Protein AF-A0A6N9R7M7-F1 (afdb_monomer_lite)

Foldseek 3Di:
DWWWKWFFPDADDDQDDQFDPVRTDTDDIDTDDLCVLQDPQWAFAADDVVQQWTKIFGFDDCQLPLAPNNRRRVGGRIIITHHLVSFDFQADAAAEEAELPQFCLLLLQLQCVLLVAQEHEARRNLLVLLPDPPLDPVSLRSLSSNCVSVPGRYYYHDLSNLSPLCSNNVSYDQHHYEYEEEQLLVSLQLVCLLVLNDDDLLVSLVSSLSSLVSCVVCVVPHHYHYHGSVVCVLPDQVVSVVVCVVSVHPTGHDSVSSVVSNVDQSQPPGCSTCVVRVPRDGDVVSSVVNVVSNVVRPPVVSCVVVVPPRD

Sequence (311 aa):
MTLTEHPVRLRIDSRISISQPADFILDAGHPVDPSRMFDPDVSPYCFDFDDRKLFCVATPAISGATFFYQAQRQHARSVIKVPFDALPEATASPTLMYSIGRCGSTLLNKAFEAAGVHAVSEPDFYTQAAYRQPADPWLREVLGRAAQLLPYSVVKLRADCCYAPLLIAGAFHAPRVMFVLRDPVDWAASLRRLSQNTVDPDATAAILRALLAALDPLTRHYAVRICYYEDFADLQEGYVNDLLAWMGSGARVSQAQLAEVAGKDAQEGTTYARDAVKNVPEDPAFREAFGLAWSKLRPVELIDRLQLRLI

Structure (mmCIF, N/CA/C/O backbone):
data_AF-A0A6N9R7M7-F1
#
_entry.id   AF-A0A6N9R7M7-F1
#
loop_
_atom_site.group_PDB
_atom_site.id
_atom_site.type_symbol
_atom_site.label_atom_id
_atom_site.label_alt_id
_atom_site.label_comp_id
_atom_site.label_asym_id
_atom_site.label_entity_id
_atom_site.label_seq_id
_atom_site.pdbx_PDB_ins_code
_atom_site.Cartn_x
_atom_site.Cartn_y
_atom_site.Cartn_z
_atom_site.occupancy
_atom_site.B_iso_or_equiv
_atom_site.auth_seq_id
_atom_site.auth_comp_id
_atom_site.auth_asym_id
_atom_site.auth_atom_id
_atom_site.pdbx_PDB_model_num
ATOM 1 N N . MET A 1 1 ? 11.629 -3.534 -29.592 1.00 78.12 1 MET A N 1
ATOM 2 C CA . MET A 1 1 ? 12.496 -3.280 -28.422 1.00 78.12 1 MET A CA 1
ATOM 3 C C . MET A 1 1 ? 12.694 -4.604 -27.715 1.00 78.12 1 MET A C 1
ATOM 5 O O . MET A 1 1 ? 11.739 -5.361 -27.692 1.00 78.12 1 MET A O 1
ATOM 9 N N . THR A 1 2 ? 13.884 -4.920 -27.214 1.00 85.94 2 THR A N 1
ATOM 10 C CA . THR A 1 2 ? 14.146 -6.206 -26.545 1.00 85.94 2 THR A CA 1
ATOM 11 C C . THR A 1 2 ? 14.410 -5.938 -25.070 1.00 85.94 2 THR A C 1
ATOM 13 O O . THR A 1 2 ? 15.154 -5.009 -24.754 1.00 85.94 2 THR A O 1
ATOM 16 N N . LEU A 1 3 ? 13.772 -6.695 -24.178 1.00 96.19 3 LEU A N 1
ATOM 17 C CA . LEU A 1 3 ? 13.984 -6.584 -22.733 1.00 96.19 3 LEU A CA 1
ATOM 18 C C . LEU A 1 3 ? 15.152 -7.482 -22.308 1.00 96.19 3 LEU A C 1
ATOM 20 O O . LEU A 1 3 ? 15.574 -8.350 -23.070 1.00 96.19 3 LEU A O 1
ATOM 24 N N . THR A 1 4 ? 15.669 -7.299 -21.093 1.00 97.56 4 THR A N 1
ATOM 25 C CA . THR A 1 4 ? 16.689 -8.191 -20.522 1.00 97.56 4 THR A CA 1
ATOM 26 C C . THR A 1 4 ? 16.197 -8.817 -19.225 1.00 97.56 4 THR A C 1
ATOM 28 O O . THR A 1 4 ? 15.806 -8.101 -18.299 1.00 97.56 4 THR A O 1
ATOM 31 N N . GLU A 1 5 ? 16.255 -10.145 -19.147 1.00 98.44 5 GLU A N 1
ATOM 32 C CA . GLU A 1 5 ? 15.949 -10.921 -17.945 1.00 98.44 5 GLU A CA 1
ATOM 33 C C . GLU A 1 5 ? 17.242 -11.443 -17.316 1.00 98.44 5 GLU A C 1
ATOM 35 O O . GLU A 1 5 ? 18.109 -12.011 -17.984 1.00 98.44 5 GLU A O 1
ATOM 40 N N . HIS A 1 6 ? 17.382 -11.227 -16.014 1.00 98.56 6 HIS A N 1
ATOM 41 C CA . HIS A 1 6 ? 18.570 -11.551 -15.242 1.00 98.56 6 HIS A CA 1
ATOM 42 C C . HIS A 1 6 ? 18.222 -12.547 -14.136 1.00 98.56 6 HIS A C 1
ATOM 44 O O . HIS A 1 6 ? 17.404 -12.208 -13.277 1.00 98.56 6 HIS A O 1
ATOM 50 N N . PRO A 1 7 ? 18.835 -13.740 -14.094 1.00 98.44 7 PRO A N 1
ATOM 51 C CA . PRO A 1 7 ? 18.691 -14.637 -12.954 1.00 98.44 7 PRO A CA 1
ATOM 52 C C . PRO A 1 7 ? 19.153 -13.965 -11.653 1.00 98.44 7 PRO A C 1
ATOM 54 O O . PRO A 1 7 ? 20.167 -13.261 -11.626 1.00 98.44 7 PRO A O 1
ATOM 57 N N . VAL A 1 8 ? 18.407 -14.177 -10.567 1.00 98.00 8 VAL A N 1
ATOM 58 C CA . VAL A 1 8 ? 18.783 -13.698 -9.232 1.00 98.00 8 VAL A CA 1
ATOM 59 C C . VAL A 1 8 ? 19.767 -14.689 -8.616 1.00 98.00 8 VAL A C 1
ATOM 61 O O . VAL A 1 8 ? 19.387 -15.804 -8.260 1.00 98.00 8 VAL A O 1
ATOM 64 N N . ARG A 1 9 ? 21.022 -14.263 -8.441 1.00 96.81 9 ARG A N 1
ATOM 65 C CA . ARG A 1 9 ? 22.069 -15.048 -7.772 1.00 96.81 9 ARG A CA 1
ATOM 66 C C . ARG A 1 9 ? 21.972 -14.954 -6.255 1.00 96.81 9 ARG A C 1
ATOM 68 O O . ARG A 1 9 ? 22.124 -15.955 -5.560 1.00 96.81 9 ARG A O 1
ATOM 75 N N . LEU A 1 10 ? 21.740 -13.748 -5.735 1.00 95.12 10 LEU A N 1
ATOM 76 C CA . LEU A 1 10 ? 21.578 -13.504 -4.302 1.00 95.12 10 LEU A CA 1
ATOM 77 C C . LEU A 1 10 ? 20.504 -12.446 -4.053 1.00 95.12 10 LEU A C 1
ATOM 79 O O . LEU A 1 10 ? 20.385 -11.485 -4.808 1.00 95.12 10 LEU A O 1
ATOM 83 N N . ARG A 1 11 ? 19.763 -12.619 -2.958 1.00 93.31 11 ARG A N 1
ATOM 84 C CA . ARG A 1 11 ? 18.814 -11.643 -2.414 1.00 93.31 11 ARG A CA 1
ATOM 85 C C . ARG A 1 11 ? 19.419 -11.064 -1.141 1.00 93.31 11 ARG A C 1
ATOM 87 O O . ARG A 1 11 ? 19.864 -11.831 -0.286 1.00 93.31 11 ARG A O 1
ATOM 94 N N . ILE A 1 12 ? 19.452 -9.745 -1.014 1.00 87.25 12 ILE A N 1
ATOM 95 C CA . ILE A 1 12 ? 19.920 -9.093 0.210 1.00 87.25 12 ILE A CA 1
ATOM 96 C C . ILE A 1 12 ? 18.782 -9.129 1.237 1.00 87.25 12 ILE A C 1
ATOM 98 O O . ILE A 1 12 ? 17.688 -8.628 0.976 1.00 87.25 12 ILE A O 1
ATOM 102 N N . ASP A 1 13 ? 19.021 -9.747 2.402 1.00 73.88 13 ASP A N 1
ATOM 103 C CA . ASP A 1 13 ? 18.018 -9.831 3.474 1.00 73.88 13 ASP A CA 1
ATOM 104 C C . ASP A 1 13 ? 17.901 -8.481 4.187 1.00 73.88 13 ASP A C 1
ATOM 106 O O . ASP A 1 13 ? 18.585 -8.183 5.163 1.00 73.88 13 ASP A O 1
ATOM 110 N N . SER A 1 14 ? 17.009 -7.649 3.670 1.00 75.31 14 SER A N 1
ATOM 111 C CA . SER A 1 14 ? 16.382 -6.578 4.426 1.00 75.31 14 SER A CA 1
ATOM 112 C C . SER A 1 14 ? 14.895 -6.886 4.462 1.00 75.31 14 SER A C 1
ATOM 114 O O . SER A 1 14 ? 14.290 -7.100 3.416 1.00 75.31 14 SER A O 1
ATOM 116 N N . ARG A 1 15 ? 14.273 -6.941 5.641 1.00 67.06 15 ARG A N 1
ATOM 117 C CA . ARG A 1 15 ? 12.848 -7.318 5.749 1.00 67.06 15 ARG A CA 1
ATOM 118 C C . ARG A 1 15 ? 11.894 -6.124 5.706 1.00 67.06 15 ARG A C 1
ATOM 120 O O . ARG A 1 15 ? 10.710 -6.301 5.447 1.00 67.06 15 ARG A O 1
ATOM 127 N N . ILE A 1 16 ? 12.404 -4.915 5.950 1.00 72.44 16 ILE A N 1
ATOM 128 C CA . ILE A 1 16 ? 11.574 -3.721 6.203 1.00 72.44 16 ILE A CA 1
ATOM 129 C C . ILE A 1 16 ? 11.913 -2.555 5.253 1.00 72.44 16 ILE A C 1
ATOM 131 O O . ILE A 1 16 ? 11.102 -1.640 5.094 1.00 72.44 16 ILE A O 1
ATOM 135 N N . SER A 1 17 ? 13.075 -2.579 4.584 1.00 88.62 17 SER A N 1
ATOM 136 C CA . SER A 1 17 ? 13.455 -1.492 3.670 1.00 88.62 17 SER A CA 1
ATOM 137 C C . SER A 1 17 ? 12.534 -1.401 2.461 1.00 88.62 17 SER A C 1
ATOM 139 O O . SER A 1 17 ? 12.022 -2.416 1.980 1.00 88.62 17 SER A O 1
ATOM 141 N N . ILE A 1 18 ? 12.417 -0.179 1.945 1.00 93.44 18 ILE A N 1
ATOM 142 C CA . ILE A 1 18 ? 11.828 0.095 0.638 1.00 93.44 18 ILE A CA 1
ATOM 143 C C . ILE A 1 18 ? 12.610 -0.685 -0.423 1.00 93.44 18 ILE A C 1
ATOM 145 O O . ILE A 1 18 ? 13.836 -0.797 -0.352 1.00 93.44 18 ILE A O 1
ATOM 149 N N . SER A 1 19 ? 11.878 -1.252 -1.369 1.00 95.38 19 SER A N 1
ATOM 150 C CA . SER A 1 19 ? 12.398 -2.065 -2.455 1.00 95.38 19 SER A CA 1
ATOM 151 C C . SER A 1 19 ? 13.244 -1.236 -3.405 1.00 95.38 19 SER A C 1
ATOM 153 O O . SER A 1 19 ? 12.882 -0.120 -3.779 1.00 95.38 19 SER A O 1
ATOM 155 N N . GLN A 1 20 ? 14.384 -1.795 -3.784 1.00 95.50 20 GLN A N 1
ATOM 156 C CA . GLN A 1 20 ? 15.411 -1.109 -4.555 1.00 95.50 20 GLN A CA 1
ATOM 157 C C . GLN A 1 20 ? 16.189 -2.101 -5.429 1.00 95.50 20 GLN A C 1
ATOM 159 O O . GLN A 1 20 ? 16.266 -3.286 -5.097 1.00 95.50 20 GLN A O 1
ATOM 164 N N . PRO A 1 21 ? 16.844 -1.634 -6.508 1.00 96.00 21 PRO A N 1
ATOM 165 C CA . PRO A 1 21 ? 17.669 -2.489 -7.364 1.00 96.00 21 PRO A CA 1
ATOM 166 C C . PRO A 1 21 ? 18.731 -3.291 -6.603 1.00 96.00 21 PRO A C 1
ATOM 168 O O . PRO A 1 21 ? 18.985 -4.451 -6.925 1.00 96.00 21 PRO A O 1
ATOM 171 N N . ALA A 1 22 ? 19.313 -2.686 -5.562 1.00 95.06 22 ALA A N 1
ATOM 172 C CA . ALA A 1 22 ? 20.350 -3.295 -4.737 1.00 95.06 22 ALA A CA 1
ATOM 173 C C . ALA A 1 22 ? 19.870 -4.514 -3.931 1.00 95.06 22 ALA A C 1
ATOM 175 O O . ALA A 1 22 ? 20.705 -5.242 -3.405 1.00 95.06 22 ALA A O 1
ATOM 176 N N . ASP A 1 23 ? 18.563 -4.785 -3.856 1.00 96.00 23 ASP A N 1
ATOM 177 C CA . ASP A 1 23 ? 18.046 -5.978 -3.178 1.00 96.00 23 ASP A CA 1
ATOM 178 C C . ASP A 1 23 ? 18.460 -7.284 -3.881 1.00 96.00 23 ASP A C 1
ATOM 180 O O . ASP A 1 23 ? 18.385 -8.358 -3.276 1.00 96.00 23 ASP A O 1
ATOM 184 N N . PHE A 1 24 ? 18.924 -7.209 -5.135 1.00 96.75 24 PHE A N 1
ATOM 185 C CA . PHE A 1 24 ? 19.330 -8.365 -5.925 1.00 96.75 24 PHE A CA 1
ATOM 186 C C . PHE A 1 24 ? 20.762 -8.249 -6.441 1.00 96.75 24 PHE A C 1
ATOM 188 O O . PHE A 1 24 ? 21.152 -7.267 -7.070 1.00 96.75 24 PHE A O 1
ATOM 195 N N . ILE A 1 25 ? 21.522 -9.327 -6.271 1.00 96.94 25 ILE A N 1
ATOM 196 C CA . ILE A 1 25 ? 22.734 -9.571 -7.047 1.00 96.94 25 ILE A CA 1
ATOM 197 C C . ILE A 1 25 ? 22.345 -10.448 -8.232 1.00 96.94 25 ILE A C 1
ATOM 199 O O . ILE A 1 25 ? 21.850 -11.562 -8.054 1.00 96.94 25 ILE A O 1
ATOM 203 N N . LEU A 1 26 ? 22.564 -9.925 -9.433 1.00 98.00 26 LEU A N 1
ATOM 204 C CA . LEU A 1 26 ? 22.094 -10.503 -10.686 1.00 98.00 26 LEU A CA 1
ATOM 205 C C . LEU A 1 26 ? 23.232 -11.174 -11.459 1.00 98.00 26 LEU A C 1
ATOM 207 O O . LEU A 1 26 ? 24.362 -10.682 -11.451 1.00 98.00 26 LEU A O 1
ATOM 211 N N . ASP A 1 27 ? 22.916 -12.265 -12.149 1.00 98.19 27 ASP A N 1
ATOM 212 C CA . ASP A 1 27 ? 23.798 -12.858 -13.155 1.00 98.19 27 ASP A CA 1
ATOM 213 C C . ASP A 1 27 ? 23.678 -12.132 -14.509 1.00 98.19 27 ASP A C 1
ATOM 215 O O . ASP A 1 27 ? 22.902 -11.179 -14.685 1.00 98.19 27 ASP A O 1
ATOM 219 N N . ALA A 1 28 ? 24.480 -12.575 -15.484 1.00 97.56 28 ALA A N 1
ATOM 220 C CA . ALA A 1 28 ? 24.420 -12.069 -16.850 1.00 97.56 28 ALA A CA 1
ATOM 221 C C . ALA A 1 28 ? 22.991 -12.193 -17.404 1.00 97.56 28 ALA A C 1
ATOM 223 O O . ALA A 1 28 ? 22.363 -13.251 -17.333 1.00 97.56 28 ALA A O 1
ATOM 224 N N . GLY A 1 29 ? 22.479 -11.082 -17.933 1.00 97.38 29 GLY A N 1
ATOM 225 C CA . GLY A 1 29 ? 21.142 -11.037 -18.508 1.00 97.38 29 GLY A CA 1
ATOM 226 C C . GLY A 1 29 ? 21.108 -11.659 -19.894 1.00 97.38 29 GLY A C 1
ATOM 227 O O . GLY A 1 29 ? 22.099 -11.617 -20.625 1.00 97.38 29 GLY A O 1
ATOM 228 N N . HIS A 1 30 ? 19.950 -12.183 -20.269 1.00 97.44 30 HIS A N 1
ATOM 229 C CA . HIS A 1 30 ? 19.674 -12.617 -21.631 1.00 97.44 30 HIS A CA 1
ATOM 230 C C . HIS A 1 30 ? 18.505 -11.810 -22.213 1.00 97.44 30 HIS A C 1
ATOM 232 O O . HIS A 1 30 ? 17.641 -11.349 -21.459 1.00 97.44 30 HIS A O 1
ATOM 238 N N . PRO A 1 31 ? 18.480 -11.591 -23.538 1.00 97.81 31 PRO A N 1
ATOM 239 C CA . PRO A 1 31 ? 17.374 -10.896 -24.176 1.00 97.81 31 PRO A CA 1
ATOM 240 C C . PRO A 1 31 ? 16.082 -11.716 -24.083 1.00 97.81 31 PRO A C 1
ATOM 242 O O . PRO A 1 31 ? 16.108 -12.930 -24.284 1.00 97.81 31 PRO A O 1
ATOM 245 N N . VAL A 1 32 ? 14.960 -11.046 -23.832 1.00 97.75 32 VAL A N 1
ATOM 246 C CA . VAL A 1 32 ? 13.616 -11.641 -23.815 1.00 97.75 32 VAL A CA 1
ATOM 247 C C . VAL A 1 32 ? 12.631 -10.777 -24.601 1.00 97.75 32 VAL A C 1
ATOM 249 O O . VAL A 1 32 ? 12.846 -9.573 -24.795 1.00 97.75 32 VAL A O 1
ATOM 252 N N . ASP A 1 33 ? 11.557 -11.405 -25.080 1.00 97.12 33 ASP A N 1
ATOM 253 C CA . ASP A 1 33 ? 10.482 -10.710 -25.787 1.00 97.12 33 ASP A CA 1
ATOM 254 C C . ASP A 1 33 ? 9.771 -9.705 -24.858 1.00 97.12 33 ASP A C 1
ATOM 256 O O . ASP A 1 33 ? 9.597 -10.000 -23.670 1.00 97.12 33 ASP A O 1
ATOM 260 N N . PRO A 1 34 ? 9.335 -8.530 -25.353 1.00 96.19 34 PRO A N 1
ATOM 261 C CA . PRO A 1 34 ? 8.522 -7.596 -24.578 1.00 96.19 34 PRO A CA 1
ATOM 262 C C . PRO A 1 34 ? 7.299 -8.213 -23.905 1.00 96.19 34 PRO A C 1
ATOM 264 O O . PRO A 1 34 ? 6.934 -7.762 -22.823 1.00 96.19 34 PRO A O 1
ATOM 267 N N . SER A 1 35 ? 6.684 -9.247 -24.488 1.00 96.56 35 SER A N 1
ATOM 268 C CA . SER A 1 35 ? 5.521 -9.917 -23.903 1.00 96.56 35 SER A CA 1
ATOM 269 C C . SER A 1 35 ? 5.798 -10.476 -22.507 1.00 96.56 35 SER A C 1
ATOM 271 O O . SER A 1 35 ? 4.875 -10.569 -21.704 1.00 96.56 35 SER A O 1
ATOM 273 N N . ARG A 1 36 ? 7.068 -10.773 -22.189 1.00 96.81 36 ARG A N 1
ATOM 274 C CA . ARG A 1 36 ? 7.514 -11.311 -20.898 1.00 96.81 36 ARG A CA 1
ATOM 275 C C . ARG A 1 36 ? 7.043 -10.473 -19.707 1.00 96.81 36 ARG A C 1
ATOM 277 O O . ARG A 1 36 ? 6.768 -11.030 -18.652 1.00 96.81 36 ARG A O 1
ATOM 284 N N . MET A 1 37 ? 6.923 -9.148 -19.850 1.00 96.56 37 MET A N 1
ATOM 285 C CA . MET A 1 37 ? 6.478 -8.283 -18.745 1.00 96.56 37 MET A CA 1
ATOM 286 C C . MET A 1 37 ? 5.001 -8.466 -18.361 1.00 96.56 37 MET A C 1
ATOM 288 O O . MET A 1 37 ? 4.599 -7.994 -17.302 1.00 96.56 37 MET A O 1
ATOM 292 N N . PHE A 1 38 ? 4.205 -9.127 -19.208 1.00 96.69 38 PHE A N 1
ATOM 293 C CA . PHE A 1 38 ? 2.786 -9.408 -18.974 1.00 96.69 38 PHE A CA 1
ATOM 294 C C . PHE A 1 38 ? 2.527 -10.838 -18.493 1.00 96.69 38 PHE A C 1
ATOM 296 O O . PHE A 1 38 ? 1.370 -11.211 -18.286 1.00 96.69 38 PHE A O 1
ATOM 303 N N . ASP A 1 39 ? 3.573 -11.651 -18.339 1.00 96.94 39 ASP A N 1
ATOM 304 C CA . ASP A 1 39 ? 3.406 -13.025 -17.893 1.00 96.94 39 ASP A CA 1
ATOM 305 C C . ASP A 1 39 ? 2.861 -13.071 -16.453 1.00 96.94 39 ASP A C 1
ATOM 307 O O . ASP A 1 39 ? 3.244 -12.246 -15.621 1.00 96.94 39 ASP A O 1
ATOM 311 N N . PRO A 1 40 ? 2.014 -14.059 -16.103 1.00 94.75 40 PRO A N 1
ATOM 312 C CA . PRO A 1 40 ? 1.356 -14.113 -14.792 1.00 94.75 40 PRO A CA 1
ATOM 313 C C . PRO A 1 40 ? 2.299 -14.229 -13.589 1.00 94.75 40 PRO A C 1
ATOM 315 O O . PRO A 1 40 ? 1.885 -13.993 -12.455 1.00 94.75 40 PRO A O 1
ATOM 318 N N . ASP A 1 41 ? 3.542 -14.654 -13.815 1.00 96.44 41 ASP A N 1
ATOM 319 C CA . ASP A 1 41 ? 4.558 -14.797 -12.777 1.00 96.44 41 ASP A CA 1
ATOM 320 C C . ASP A 1 41 ? 5.418 -13.532 -12.611 1.00 96.44 41 ASP A C 1
ATOM 322 O O . ASP A 1 41 ? 6.258 -13.490 -11.713 1.00 96.44 41 ASP A O 1
ATOM 326 N N . VAL A 1 42 ? 5.199 -12.505 -13.440 1.00 97.62 42 VAL A N 1
ATOM 327 C CA . VAL A 1 42 ? 5.944 -11.244 -13.446 1.00 97.62 42 VAL A CA 1
ATOM 328 C C . VAL A 1 42 ? 5.118 -10.132 -12.822 1.00 97.62 42 VAL A C 1
ATOM 330 O O . VAL A 1 42 ? 3.932 -9.973 -13.089 1.00 97.62 42 VAL A O 1
ATOM 333 N N . SER A 1 43 ? 5.755 -9.331 -11.971 1.00 97.62 43 SER A N 1
ATOM 334 C CA . SER A 1 43 ? 5.114 -8.160 -11.370 1.00 97.62 43 SER A CA 1
ATOM 335 C C . SER A 1 43 ? 6.101 -7.012 -11.137 1.00 97.62 43 SER A C 1
ATOM 337 O O . SER A 1 43 ? 7.286 -7.268 -10.894 1.00 97.62 43 SER A O 1
ATOM 339 N N . PRO A 1 44 ? 5.644 -5.744 -11.180 1.00 98.00 44 PRO A N 1
ATOM 340 C CA . PRO A 1 44 ? 6.459 -4.583 -10.826 1.00 98.00 44 PRO A CA 1
ATOM 341 C C . PRO A 1 44 ? 7.013 -4.682 -9.405 1.00 98.00 44 PRO A C 1
ATOM 343 O O . PRO A 1 44 ? 6.268 -4.980 -8.471 1.00 98.00 44 PRO A O 1
ATOM 346 N N . TYR A 1 45 ? 8.302 -4.395 -9.237 1.00 98.00 45 TYR A N 1
ATOM 347 C CA . TYR A 1 45 ? 8.989 -4.440 -7.946 1.00 98.00 45 TYR A CA 1
ATOM 348 C C . TYR A 1 45 ? 9.437 -3.050 -7.485 1.00 98.00 45 TYR A C 1
ATOM 350 O O . TYR A 1 45 ? 8.931 -2.536 -6.489 1.00 98.00 45 TYR A O 1
ATOM 358 N N . CYS A 1 46 ? 10.350 -2.415 -8.224 1.00 97.81 46 CYS A N 1
ATOM 359 C CA . CYS A 1 46 ? 10.871 -1.086 -7.904 1.00 97.81 46 CYS A CA 1
ATOM 360 C C . CYS A 1 46 ? 11.300 -0.326 -9.164 1.00 97.81 46 CYS A C 1
ATOM 362 O O . CYS A 1 46 ? 11.587 -0.917 -10.204 1.00 97.81 46 CYS A O 1
ATOM 364 N N . PHE A 1 47 ? 11.392 0.993 -9.063 1.00 97.88 47 PHE A N 1
ATOM 365 C CA . PHE A 1 47 ? 12.022 1.851 -10.053 1.00 97.88 47 PHE A CA 1
ATOM 366 C C . PHE A 1 47 ? 13.541 1.888 -9.869 1.00 97.88 47 PHE A C 1
ATOM 368 O O . PHE A 1 47 ? 14.065 1.926 -8.754 1.00 97.88 47 PHE A O 1
ATOM 375 N N . ASP A 1 48 ? 14.233 1.948 -10.995 1.00 96.94 48 ASP A N 1
ATOM 376 C CA . ASP A 1 48 ? 15.618 2.358 -11.130 1.00 96.94 48 ASP A CA 1
ATOM 377 C C . ASP A 1 48 ? 15.626 3.676 -11.913 1.00 96.94 48 ASP A C 1
ATOM 379 O O . ASP A 1 48 ? 15.523 3.706 -13.144 1.00 96.94 48 ASP A O 1
ATOM 383 N N . PHE A 1 49 ? 15.618 4.788 -11.176 1.00 94.12 49 PHE A N 1
ATOM 384 C CA . PHE A 1 49 ? 15.486 6.120 -11.764 1.00 94.12 49 PHE A CA 1
ATOM 385 C C . PHE A 1 49 ? 16.752 6.576 -12.486 1.00 94.12 49 PHE A C 1
ATOM 387 O O . PHE A 1 49 ? 16.631 7.291 -13.482 1.00 94.12 49 PHE A O 1
ATOM 394 N N . ASP A 1 50 ? 17.925 6.151 -12.015 1.00 94.75 50 ASP A N 1
ATOM 395 C CA . ASP A 1 50 ? 19.212 6.499 -12.623 1.00 94.75 50 ASP A CA 1
ATOM 396 C C . ASP A 1 50 ? 19.300 5.898 -14.028 1.00 94.75 50 ASP A C 1
ATOM 398 O O . ASP A 1 50 ? 19.673 6.561 -14.995 1.00 94.75 50 ASP A O 1
ATOM 402 N N . ASP A 1 51 ? 18.829 4.661 -14.152 1.00 96.25 51 ASP A N 1
ATOM 403 C CA . ASP A 1 51 ? 18.869 3.887 -15.383 1.00 96.25 51 ASP A CA 1
ATOM 404 C C . ASP A 1 51 ? 17.584 3.984 -16.222 1.00 96.25 51 ASP A C 1
ATOM 406 O O . ASP A 1 51 ? 17.530 3.406 -17.315 1.00 96.25 51 ASP A O 1
ATOM 410 N N . ARG A 1 52 ? 16.563 4.696 -15.720 1.00 96.88 52 ARG A N 1
ATOM 411 C CA . ARG A 1 52 ? 15.214 4.871 -16.297 1.00 96.88 52 ARG A CA 1
ATOM 412 C C . ARG A 1 52 ? 14.494 3.553 -16.612 1.00 96.88 52 ARG A C 1
ATOM 414 O O . ARG A 1 52 ? 13.931 3.380 -17.699 1.00 96.88 52 ARG A O 1
ATOM 421 N N . LYS A 1 53 ? 14.523 2.613 -15.666 1.00 97.94 53 LYS A N 1
ATOM 422 C CA . LYS A 1 53 ? 13.927 1.276 -15.810 1.00 97.94 53 LYS A CA 1
ATOM 423 C C . LYS A 1 53 ? 13.004 0.953 -14.642 1.00 97.94 53 LYS A C 1
ATOM 425 O O . LYS A 1 53 ? 13.250 1.334 -13.505 1.00 97.94 53 LYS A O 1
ATOM 430 N N . LEU A 1 54 ? 11.942 0.213 -14.916 1.00 98.50 54 LEU A N 1
ATOM 431 C CA . LEU A 1 54 ? 11.165 -0.507 -13.924 1.00 98.50 54 LEU A CA 1
ATOM 432 C C . LEU A 1 54 ? 11.757 -1.910 -13.798 1.00 98.50 54 LEU A C 1
ATOM 434 O O . LEU A 1 54 ? 11.902 -2.627 -14.789 1.00 98.50 54 LEU A O 1
ATOM 438 N N . PHE A 1 55 ? 12.090 -2.311 -12.581 1.00 98.50 55 PHE A N 1
ATOM 439 C CA . PHE A 1 55 ? 12.438 -3.690 -12.287 1.00 98.50 55 PHE A CA 1
ATOM 440 C C . PHE A 1 55 ? 11.132 -4.440 -12.064 1.00 98.50 55 PHE A C 1
ATOM 442 O O . PHE A 1 55 ? 10.374 -4.123 -11.146 1.00 98.50 55 PHE A O 1
ATOM 449 N N . CYS A 1 56 ? 10.875 -5.431 -12.909 1.00 98.62 56 CYS A N 1
ATOM 450 C CA . CYS A 1 56 ? 9.844 -6.430 -12.680 1.00 98.62 56 CYS A CA 1
ATOM 451 C C . CYS A 1 56 ? 10.520 -7.714 -12.202 1.00 98.62 56 CYS A C 1
ATOM 453 O O . CYS A 1 56 ? 11.609 -8.049 -12.665 1.00 98.62 56 CYS A O 1
ATOM 455 N N . VAL A 1 57 ? 9.902 -8.435 -11.276 1.00 98.25 57 VAL A N 1
ATOM 456 C CA . VAL A 1 57 ? 10.437 -9.701 -10.760 1.00 98.25 57 VAL A CA 1
ATOM 457 C C . VAL A 1 57 ? 9.563 -10.854 -11.205 1.00 98.25 57 VAL A C 1
ATOM 459 O O . VAL A 1 57 ? 8.340 -10.738 -11.175 1.00 98.25 57 VAL A O 1
ATOM 462 N N . ALA A 1 58 ? 10.195 -11.967 -11.571 1.00 98.19 58 ALA A N 1
ATOM 463 C CA . ALA A 1 58 ? 9.503 -13.227 -11.782 1.00 98.19 58 ALA A CA 1
ATOM 464 C C . ALA A 1 58 ? 9.494 -14.039 -10.483 1.00 98.19 58 ALA A C 1
ATOM 466 O O . ALA A 1 58 ? 10.550 -14.399 -9.953 1.00 98.19 58 ALA A O 1
ATOM 467 N N . THR A 1 59 ? 8.316 -14.362 -9.970 1.00 97.31 59 THR A N 1
ATOM 468 C CA . THR A 1 59 ? 8.123 -15.076 -8.701 1.00 97.31 59 THR A CA 1
ATOM 469 C C . THR A 1 59 ? 7.201 -16.276 -8.903 1.00 97.31 59 THR A C 1
ATOM 471 O O . THR A 1 59 ? 6.364 -16.253 -9.799 1.00 97.31 59 THR A O 1
ATOM 474 N N . PRO A 1 60 ? 7.267 -17.330 -8.069 1.00 94.81 60 PRO A N 1
ATOM 475 C CA . PRO A 1 60 ? 6.126 -18.239 -7.936 1.00 94.81 60 PRO A CA 1
ATOM 476 C C . PRO A 1 60 ? 4.847 -17.466 -7.547 1.00 94.81 60 PRO A C 1
ATOM 478 O O . PRO A 1 60 ? 4.896 -16.273 -7.248 1.00 94.81 60 PRO A O 1
ATOM 481 N N . ALA A 1 61 ? 3.694 -18.140 -7.530 1.00 90.56 61 ALA A N 1
ATOM 482 C CA . ALA A 1 61 ? 2.448 -17.519 -7.088 1.00 90.56 61 ALA A CA 1
ATOM 483 C C . ALA A 1 61 ? 2.580 -17.018 -5.636 1.00 90.56 61 ALA A C 1
ATOM 485 O O . ALA A 1 61 ? 2.707 -17.811 -4.706 1.00 90.56 61 ALA A O 1
ATOM 486 N N . ILE A 1 62 ? 2.562 -15.695 -5.466 1.00 92.12 62 ILE A N 1
ATOM 487 C CA . ILE A 1 62 ? 2.652 -14.992 -4.173 1.00 92.12 62 ILE A CA 1
ATOM 488 C C . ILE A 1 62 ? 1.361 -14.221 -3.845 1.00 92.12 62 ILE A C 1
ATOM 490 O O . ILE A 1 62 ? 1.344 -13.351 -2.973 1.00 92.12 62 ILE A O 1
ATOM 494 N N . SER A 1 63 ? 0.268 -14.521 -4.555 1.00 84.44 63 SER A N 1
ATOM 495 C CA . SER A 1 63 ? -1.066 -13.995 -4.252 1.00 84.44 63 SER A CA 1
ATOM 496 C C . SER A 1 63 ? -1.446 -14.331 -2.812 1.00 84.44 63 SER A C 1
ATOM 498 O O . SER A 1 63 ? -1.258 -15.467 -2.375 1.00 84.44 63 SER A O 1
ATOM 500 N N . GLY A 1 64 ? -1.985 -13.365 -2.072 1.00 85.12 64 GLY A N 1
ATOM 501 C CA . GLY A 1 64 ? -2.304 -13.561 -0.661 1.00 85.12 64 GLY A CA 1
ATOM 502 C C . GLY A 1 64 ? -1.105 -13.430 0.284 1.00 85.12 64 GLY A C 1
ATOM 503 O O . GLY A 1 64 ? -1.255 -13.692 1.478 1.00 85.12 64 GLY A O 1
ATOM 504 N N . ALA A 1 65 ? 0.068 -12.985 -0.174 1.00 90.75 65 ALA A N 1
ATOM 505 C CA . ALA A 1 65 ? 1.134 -12.572 0.736 1.00 90.75 65 ALA A CA 1
ATOM 506 C C . ALA A 1 65 ? 0.680 -11.403 1.635 1.00 90.75 65 ALA A C 1
ATOM 508 O O . ALA A 1 65 ? -0.005 -10.481 1.189 1.00 90.75 65 ALA A O 1
ATOM 509 N N . THR A 1 66 ? 1.078 -11.416 2.911 1.00 89.50 66 THR A N 1
ATOM 510 C CA . THR A 1 66 ? 0.804 -10.312 3.854 1.00 89.50 66 THR A CA 1
ATOM 511 C C . THR A 1 66 ? 1.431 -8.999 3.383 1.00 89.50 66 THR A C 1
ATOM 513 O O . THR A 1 66 ? 0.784 -7.950 3.431 1.00 89.50 66 THR A O 1
ATOM 516 N N . PHE A 1 67 ? 2.672 -9.070 2.898 1.00 91.88 67 PHE A N 1
ATOM 517 C CA . PHE A 1 67 ? 3.409 -7.959 2.301 1.00 91.88 67 PHE A CA 1
ATOM 518 C C . PHE A 1 67 ? 3.962 -8.412 0.952 1.00 91.88 67 PHE A C 1
ATOM 520 O O . PHE A 1 67 ? 4.865 -9.250 0.888 1.00 91.88 67 PHE A O 1
ATOM 527 N N . PHE A 1 68 ? 3.394 -7.880 -0.128 1.00 94.69 68 PHE A N 1
ATOM 528 C CA . PHE A 1 68 ? 3.704 -8.298 -1.491 1.00 94.69 68 PHE A CA 1
ATOM 529 C C . PHE A 1 68 ? 5.173 -8.051 -1.832 1.00 94.69 68 PHE A C 1
ATOM 531 O O . PHE A 1 68 ? 5.849 -8.966 -2.294 1.00 94.69 68 PHE A O 1
ATOM 538 N N . TYR A 1 69 ? 5.701 -6.869 -1.496 1.00 94.44 69 TYR A N 1
ATOM 539 C CA . TYR A 1 69 ? 7.105 -6.529 -1.741 1.00 94.44 69 TYR A CA 1
ATOM 540 C C . TYR A 1 69 ? 8.086 -7.479 -1.038 1.00 94.44 69 TYR A C 1
ATOM 542 O O . TYR A 1 69 ? 9.124 -7.842 -1.593 1.00 94.44 69 TYR A O 1
ATOM 550 N N . GLN A 1 70 ? 7.757 -7.923 0.179 1.00 93.81 70 GLN A N 1
ATOM 551 C CA . GLN A 1 70 ? 8.609 -8.835 0.933 1.00 93.81 70 GLN A CA 1
ATOM 552 C C . GLN A 1 70 ? 8.613 -10.224 0.285 1.00 93.81 70 GLN A C 1
ATOM 554 O O . GLN A 1 70 ? 9.679 -10.817 0.118 1.00 93.81 70 GLN A O 1
ATOM 559 N N . ALA A 1 71 ? 7.444 -10.716 -0.136 1.00 94.38 71 ALA A N 1
ATOM 560 C CA . ALA A 1 71 ? 7.332 -11.979 -0.861 1.00 94.38 71 ALA A CA 1
ATOM 561 C C . ALA A 1 71 ? 8.057 -11.922 -2.215 1.00 94.38 71 ALA A C 1
ATOM 563 O O . ALA A 1 71 ? 8.788 -12.851 -2.561 1.00 94.38 71 ALA A O 1
ATOM 564 N N . GLN A 1 72 ? 7.935 -10.808 -2.944 1.00 95.81 72 GLN A N 1
ATOM 565 C CA . GLN A 1 72 ? 8.698 -10.552 -4.165 1.00 95.81 72 GLN A CA 1
ATOM 566 C C . GLN A 1 72 ? 10.205 -10.654 -3.906 1.00 95.81 72 GLN A C 1
ATOM 568 O O . GLN A 1 72 ? 10.886 -11.451 -4.548 1.00 95.81 72 GLN A O 1
ATOM 573 N N . ARG A 1 73 ? 10.722 -9.924 -2.912 1.00 94.75 73 ARG A N 1
ATOM 574 C CA . ARG A 1 73 ? 12.144 -9.943 -2.543 1.00 94.75 73 ARG A CA 1
ATOM 575 C C . ARG A 1 73 ? 12.636 -11.345 -2.194 1.00 94.75 73 ARG A C 1
ATOM 577 O O . ARG A 1 73 ? 13.716 -11.733 -2.626 1.00 94.75 73 ARG A O 1
ATOM 584 N N . GLN A 1 74 ? 11.853 -12.107 -1.430 1.00 93.69 74 GLN A N 1
ATOM 585 C CA . GLN A 1 74 ? 12.223 -13.442 -0.947 1.00 93.69 74 GLN A CA 1
ATOM 586 C C . GLN A 1 74 ? 12.171 -14.520 -2.036 1.00 93.69 74 GLN A C 1
ATOM 588 O O . GLN A 1 74 ? 12.983 -15.449 -2.017 1.00 93.69 74 GLN A O 1
ATOM 593 N N . HIS A 1 75 ? 11.239 -14.401 -2.983 1.00 95.88 75 HIS A N 1
ATOM 594 C CA . HIS A 1 75 ? 10.941 -15.457 -3.950 1.00 95.88 75 HIS A CA 1
ATOM 595 C C . HIS A 1 75 ? 11.310 -15.118 -5.402 1.00 95.88 75 HIS A C 1
ATOM 597 O O . HIS A 1 75 ? 11.165 -15.986 -6.264 1.00 95.88 75 HIS A O 1
ATOM 603 N N . ALA A 1 76 ? 11.819 -13.913 -5.690 1.00 97.44 76 ALA A N 1
ATOM 604 C CA . ALA A 1 76 ? 12.239 -13.514 -7.036 1.00 97.44 76 ALA A CA 1
ATOM 605 C C . ALA A 1 76 ? 13.287 -14.481 -7.603 1.00 97.44 76 ALA A C 1
ATOM 607 O O . ALA A 1 76 ? 14.360 -14.663 -7.022 1.00 97.44 76 ALA A O 1
ATOM 608 N N . ARG A 1 77 ? 12.970 -15.111 -8.734 1.00 98.00 77 ARG A N 1
ATOM 609 C CA . ARG A 1 77 ? 13.845 -16.027 -9.486 1.00 98.00 77 ARG A CA 1
ATOM 610 C C . ARG A 1 77 ? 14.705 -15.271 -10.493 1.00 98.00 77 ARG A C 1
ATOM 612 O O . ARG A 1 77 ? 15.865 -15.615 -10.700 1.00 98.00 77 ARG A O 1
ATOM 619 N N . SER A 1 78 ? 14.138 -14.227 -11.080 1.00 98.50 78 SER A N 1
ATOM 620 C CA . SER A 1 78 ? 14.786 -13.358 -12.052 1.00 98.50 78 SER A CA 1
ATOM 621 C C . SER A 1 78 ? 14.226 -11.938 -11.960 1.00 98.50 78 SER A C 1
ATOM 623 O O . SER A 1 78 ? 13.150 -11.706 -11.400 1.00 98.50 78 SER A O 1
ATOM 625 N N . VAL A 1 79 ? 14.982 -10.990 -12.507 1.00 98.69 79 VAL A N 1
ATOM 626 C CA . VAL A 1 79 ? 14.606 -9.586 -12.673 1.00 98.69 79 VAL A CA 1
ATOM 627 C C . VAL A 1 79 ? 14.571 -9.261 -14.158 1.00 98.69 79 VAL A C 1
ATOM 629 O O . VAL A 1 79 ? 15.570 -9.423 -14.857 1.00 98.69 79 VAL A O 1
ATOM 632 N N . ILE A 1 80 ? 13.442 -8.747 -14.624 1.00 98.62 80 ILE A N 1
ATOM 633 C CA . ILE A 1 80 ? 13.269 -8.192 -15.961 1.00 98.62 80 ILE A CA 1
ATOM 634 C C . ILE A 1 80 ? 13.389 -6.679 -15.843 1.00 98.62 80 ILE A C 1
ATOM 636 O O . ILE A 1 80 ? 12.653 -6.037 -15.090 1.00 98.62 80 ILE A O 1
ATOM 640 N N . LYS A 1 81 ? 14.327 -6.096 -16.585 1.00 98.19 81 LYS A N 1
ATOM 641 C CA . LYS A 1 81 ? 14.508 -4.645 -16.616 1.00 98.19 81 LYS A CA 1
ATOM 642 C C . LYS A 1 81 ? 13.689 -4.069 -17.767 1.00 98.19 81 LYS A C 1
ATOM 644 O O . LYS A 1 81 ? 14.024 -4.292 -18.928 1.00 98.19 81 LYS A O 1
ATOM 649 N N . VAL A 1 82 ? 12.628 -3.336 -17.439 1.00 98.44 82 VAL A N 1
ATOM 650 C CA . VAL A 1 82 ? 11.695 -2.735 -18.401 1.00 98.44 82 VAL A CA 1
ATOM 651 C C . VAL A 1 82 ? 11.966 -1.236 -18.500 1.00 98.44 82 VAL A C 1
ATOM 653 O O . VAL A 1 82 ? 11.700 -0.512 -17.545 1.00 98.44 82 VAL A O 1
ATOM 656 N N . PRO A 1 83 ? 12.507 -0.727 -19.613 1.00 97.94 83 PRO A N 1
ATOM 657 C CA . PRO A 1 83 ? 12.687 0.712 -19.786 1.00 97.94 83 PRO A CA 1
ATOM 658 C C . PRO A 1 83 ? 11.359 1.473 -19.720 1.00 97.94 83 PRO A C 1
ATOM 660 O O . PRO A 1 83 ? 10.322 0.960 -20.136 1.00 97.94 83 PRO A O 1
ATOM 663 N N . PHE A 1 84 ? 11.367 2.693 -19.180 1.00 97.56 84 PHE A N 1
ATOM 664 C CA . PHE A 1 84 ? 10.126 3.453 -18.973 1.00 97.56 84 PHE A CA 1
ATOM 665 C C . PHE A 1 84 ? 9.362 3.771 -20.261 1.00 97.56 84 PHE A C 1
ATOM 667 O O . PHE A 1 84 ? 8.137 3.837 -20.248 1.00 97.56 84 PHE A O 1
ATOM 674 N N . ASP A 1 85 ? 10.070 3.947 -21.373 1.00 96.69 85 ASP A N 1
ATOM 675 C CA . ASP A 1 85 ? 9.490 4.127 -22.703 1.00 96.69 85 ASP A CA 1
ATOM 676 C C . ASP A 1 85 ? 8.790 2.862 -23.222 1.00 96.69 85 ASP A C 1
ATOM 678 O O . ASP A 1 85 ? 7.841 2.984 -23.994 1.00 96.69 85 ASP A O 1
ATOM 682 N N . ALA A 1 86 ? 9.180 1.678 -22.737 1.00 96.94 86 ALA A N 1
ATOM 683 C CA . ALA A 1 86 ? 8.582 0.389 -23.084 1.00 96.94 86 ALA A CA 1
ATOM 684 C C . ALA A 1 86 ? 7.344 0.016 -22.251 1.00 96.94 86 ALA A C 1
ATOM 686 O O . ALA A 1 86 ? 6.683 -0.972 -22.571 1.00 96.94 86 ALA A O 1
ATOM 687 N N . LEU A 1 87 ? 7.034 0.755 -21.178 1.00 97.38 87 LEU A N 1
ATOM 688 C CA . LEU A 1 87 ? 5.882 0.444 -20.327 1.00 97.38 87 LEU A CA 1
ATOM 689 C C . LEU A 1 87 ? 4.564 0.570 -21.116 1.00 97.38 87 LEU A C 1
ATOM 691 O O . LEU A 1 87 ? 4.463 1.408 -22.011 1.00 97.38 87 LEU A O 1
ATOM 695 N N . PRO A 1 88 ? 3.523 -0.209 -20.799 1.00 95.94 88 PRO A N 1
ATOM 696 C CA . PRO A 1 88 ? 2.228 -0.068 -21.467 1.00 95.94 88 PRO A CA 1
ATOM 697 C C . PRO A 1 88 ? 1.573 1.289 -21.169 1.00 95.94 88 PRO A C 1
ATOM 699 O O . PRO A 1 88 ? 2.008 2.024 -20.281 1.00 95.94 88 PRO A O 1
ATOM 702 N N . GLU A 1 89 ? 0.511 1.626 -21.898 1.00 94.38 89 GLU A N 1
ATOM 703 C CA . GLU A 1 89 ? -0.334 2.776 -21.564 1.00 94.38 89 GLU A CA 1
ATOM 704 C C . GLU A 1 89 ? -1.093 2.544 -20.249 1.00 94.38 89 GLU A C 1
ATOM 706 O O . GLU A 1 89 ? -1.515 1.429 -19.936 1.00 94.38 89 GLU A O 1
ATOM 711 N N . ALA A 1 90 ? -1.279 3.610 -19.469 1.00 93.31 90 ALA A N 1
ATOM 712 C CA . ALA A 1 90 ? -1.966 3.551 -18.185 1.00 93.31 90 ALA A CA 1
ATOM 713 C C . ALA A 1 90 ? -3.492 3.544 -18.384 1.00 93.31 90 ALA A C 1
ATOM 715 O O . ALA A 1 90 ? -4.099 4.588 -18.620 1.00 93.31 90 ALA A O 1
ATOM 716 N N . THR A 1 91 ? -4.116 2.372 -18.266 1.00 92.38 91 THR A N 1
ATOM 717 C CA . THR A 1 91 ? -5.585 2.207 -18.342 1.00 92.38 91 THR A CA 1
ATOM 718 C C . THR A 1 91 ? -6.201 1.684 -17.044 1.00 92.38 91 THR A C 1
ATOM 720 O O . THR A 1 91 ? -7.418 1.739 -16.867 1.00 92.38 91 THR A O 1
ATOM 723 N N . ALA A 1 92 ? -5.374 1.193 -16.117 1.00 88.38 92 ALA A N 1
ATOM 724 C CA . ALA A 1 92 ? -5.811 0.712 -14.816 1.00 88.38 92 ALA A CA 1
ATOM 725 C C . ALA A 1 92 ? -6.512 1.817 -14.003 1.00 88.38 92 ALA A C 1
ATOM 727 O O . ALA A 1 92 ? -6.158 2.994 -14.066 1.00 88.38 92 ALA A O 1
ATOM 728 N N . SER A 1 93 ? -7.499 1.424 -13.198 1.00 93.06 93 SER A N 1
ATOM 729 C CA . SER A 1 93 ? -8.132 2.297 -12.202 1.00 93.06 93 SER A CA 1
ATOM 730 C C . SER A 1 93 ? -8.551 1.468 -10.982 1.00 93.06 93 SER A C 1
ATOM 732 O O . SER A 1 93 ? -9.728 1.134 -10.815 1.00 93.06 93 SER A O 1
ATOM 734 N N . PRO A 1 94 ? -7.577 1.020 -10.168 1.00 95.56 94 PRO A N 1
ATOM 735 C CA . PRO A 1 94 ? -7.866 0.206 -8.998 1.00 95.56 94 PRO A CA 1
ATOM 736 C C . PRO A 1 94 ? -8.530 1.040 -7.899 1.00 95.56 94 PRO A C 1
ATOM 738 O O . PRO A 1 94 ? -8.437 2.270 -7.862 1.00 95.56 94 PRO A O 1
ATOM 741 N N . THR A 1 95 ? -9.140 0.356 -6.933 1.00 97.81 95 THR A N 1
ATOM 742 C CA . THR A 1 95 ? -9.404 0.984 -5.637 1.00 97.81 95 THR A CA 1
ATOM 743 C C . THR A 1 95 ? -8.091 1.098 -4.871 1.00 97.81 95 THR A C 1
ATOM 745 O O . THR A 1 95 ? -7.428 0.095 -4.604 1.00 97.81 95 THR A O 1
ATOM 748 N N . LEU A 1 96 ? -7.722 2.318 -4.493 1.00 98.56 96 LEU A N 1
ATOM 749 C CA . LEU A 1 96 ? -6.540 2.599 -3.687 1.00 98.56 96 LEU A CA 1
ATOM 750 C C . LEU A 1 96 ? -6.928 2.644 -2.212 1.00 98.56 96 LEU A C 1
ATOM 752 O O . LEU A 1 96 ? -7.728 3.487 -1.810 1.00 98.56 96 LEU A O 1
ATOM 756 N N . MET A 1 97 ? -6.351 1.765 -1.399 1.00 98.69 97 MET A N 1
ATOM 757 C CA . MET A 1 97 ? -6.548 1.757 0.049 1.00 98.69 97 MET A CA 1
ATOM 758 C C . MET A 1 97 ? -5.348 2.413 0.737 1.00 98.69 97 MET A C 1
ATOM 760 O O . MET A 1 97 ? -4.306 1.789 0.942 1.00 98.69 97 MET A O 1
ATOM 764 N N . TYR A 1 98 ? -5.518 3.680 1.107 1.00 98.75 98 TYR A N 1
ATOM 765 C CA . TYR A 1 98 ? -4.621 4.414 1.995 1.00 98.75 98 TYR A CA 1
ATOM 766 C C . TYR A 1 98 ? -4.900 4.046 3.449 1.00 98.75 98 TYR A C 1
ATOM 768 O O . TYR A 1 98 ? -6.002 3.631 3.816 1.00 98.75 98 TYR A O 1
ATOM 776 N N . SER A 1 99 ? -3.894 4.204 4.302 1.00 98.25 99 SER A N 1
ATOM 777 C CA . SER A 1 99 ? -4.043 3.939 5.727 1.00 98.25 99 SER A CA 1
ATOM 778 C C . SER A 1 99 ? -3.005 4.707 6.534 1.00 98.25 99 SER A C 1
ATOM 780 O O . SER A 1 99 ? -1.919 4.991 6.035 1.00 98.25 99 SER A O 1
ATOM 782 N N . ILE A 1 100 ? -3.292 4.979 7.805 1.00 97.44 100 ILE A N 1
ATOM 783 C CA . ILE A 1 100 ? -2.303 5.540 8.745 1.00 97.44 100 ILE A CA 1
ATOM 784 C C . ILE A 1 100 ? -1.302 4.490 9.276 1.00 97.44 100 ILE A C 1
ATOM 786 O O . ILE A 1 100 ? -0.578 4.735 10.239 1.00 97.44 100 ILE A O 1
ATOM 790 N N . GLY A 1 101 ? -1.281 3.283 8.694 1.00 94.88 101 GLY A N 1
ATOM 791 C CA . GLY A 1 101 ? -0.590 2.123 9.262 1.00 94.88 101 GLY A CA 1
ATOM 792 C C . GLY A 1 101 ? -1.250 1.640 10.560 1.00 94.88 101 GLY A C 1
ATOM 793 O O . GLY A 1 101 ? -1.999 2.368 11.198 1.00 94.88 101 GLY A O 1
ATOM 794 N N . ARG A 1 102 ? -1.033 0.377 10.951 1.00 93.75 102 ARG A N 1
ATOM 795 C CA . ARG A 1 102 ? -1.513 -0.202 12.237 1.00 93.75 102 ARG A CA 1
ATOM 796 C C . ARG A 1 102 ? -3.017 -0.017 12.559 1.00 93.75 102 ARG A C 1
ATOM 798 O O . ARG A 1 102 ? -3.431 -0.131 13.713 1.00 93.75 102 ARG A O 1
ATOM 805 N N . CYS A 1 103 ? -3.840 0.191 11.536 1.00 96.25 103 CYS A N 1
ATOM 806 C CA . CYS A 1 103 ? -5.285 0.438 11.617 1.00 96.25 103 CYS A CA 1
ATOM 807 C C . CYS A 1 103 ? -6.119 -0.685 10.974 1.00 96.25 103 CYS A C 1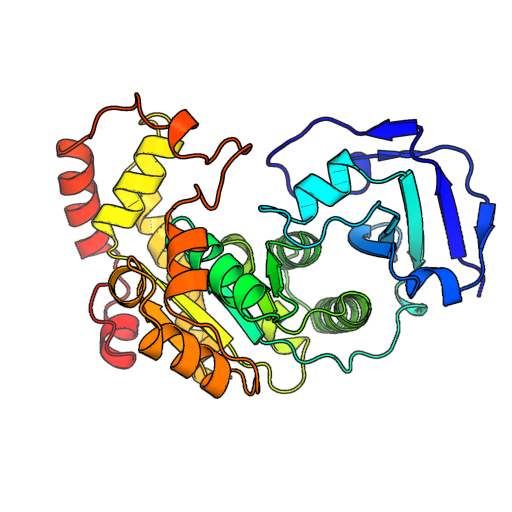
ATOM 809 O O . CYS A 1 103 ? -7.244 -0.473 10.549 1.00 96.25 103 CYS A O 1
ATOM 811 N N . GLY A 1 104 ? -5.557 -1.892 10.846 1.00 95.31 104 GLY A N 1
ATOM 812 C CA . GLY A 1 104 ? -6.289 -3.054 10.327 1.00 95.31 104 GLY A CA 1
ATOM 813 C C . GLY A 1 104 ? -6.498 -3.088 8.809 1.00 95.31 104 GLY A C 1
ATOM 814 O O . GLY A 1 104 ? -7.227 -3.946 8.327 1.00 95.31 104 GLY A O 1
ATOM 815 N N . SER A 1 105 ? -5.816 -2.245 8.027 1.00 96.69 105 SER A N 1
ATOM 816 C CA . SER A 1 105 ? -5.879 -2.300 6.554 1.00 96.69 105 SER A CA 1
ATOM 817 C C . SER A 1 105 ? -5.467 -3.665 5.978 1.00 96.69 105 SER A C 1
ATOM 819 O O . SER A 1 105 ? -6.023 -4.104 4.976 1.00 96.69 105 SER A O 1
ATOM 821 N N . THR A 1 106 ? -4.556 -4.396 6.635 1.00 95.31 106 THR A N 1
ATOM 822 C CA . THR A 1 106 ? -4.232 -5.787 6.262 1.00 95.31 106 THR A CA 1
ATOM 823 C C . THR A 1 106 ? -5.410 -6.740 6.489 1.00 95.31 106 THR A C 1
ATOM 825 O O . THR A 1 106 ? -5.684 -7.558 5.618 1.00 95.31 106 THR A O 1
ATOM 828 N N . LEU A 1 107 ? -6.125 -6.622 7.616 1.00 95.75 107 LEU A N 1
ATOM 829 C CA . LEU A 1 107 ? -7.312 -7.438 7.911 1.00 95.75 107 LEU A CA 1
ATOM 830 C C . LEU A 1 107 ? -8.394 -7.213 6.848 1.00 95.75 107 LEU A C 1
ATOM 832 O O . LEU A 1 107 ? -8.935 -8.168 6.299 1.00 95.75 107 LEU A O 1
ATOM 836 N N . LEU A 1 108 ? -8.641 -5.949 6.502 1.00 96.88 108 LEU A N 1
ATOM 837 C CA . LEU A 1 108 ? -9.616 -5.591 5.478 1.00 96.88 108 LEU A CA 1
ATOM 838 C C . LEU A 1 108 ? -9.201 -6.087 4.081 1.00 96.88 108 LEU A C 1
ATOM 840 O O . LEU A 1 108 ? -10.029 -6.629 3.353 1.00 96.88 108 LEU A O 1
ATOM 844 N N . ASN A 1 109 ? -7.913 -5.994 3.730 1.00 96.62 109 ASN A N 1
ATOM 845 C CA . ASN A 1 109 ? -7.388 -6.580 2.493 1.00 96.62 109 ASN A CA 1
ATOM 846 C C . ASN A 1 109 ? -7.623 -8.102 2.441 1.00 96.62 109 ASN A C 1
ATOM 848 O O . ASN A 1 109 ? -8.063 -8.608 1.414 1.00 96.62 109 ASN A O 1
ATOM 852 N N . LYS A 1 110 ? -7.392 -8.828 3.548 1.00 95.94 110 LYS A N 1
ATOM 853 C CA . LYS A 1 110 ? -7.676 -10.273 3.639 1.00 95.94 110 LYS A CA 1
ATOM 854 C C . LYS A 1 110 ? -9.161 -10.596 3.488 1.00 95.94 110 LYS A C 1
ATOM 856 O O . LYS A 1 110 ? -9.500 -11.581 2.840 1.00 95.94 110 LYS A O 1
ATOM 861 N N . ALA A 1 111 ? -10.044 -9.764 4.036 1.00 97.00 111 ALA A N 1
ATOM 862 C CA . ALA A 1 111 ? -11.484 -9.925 3.859 1.00 97.00 111 ALA A CA 1
ATOM 863 C C . ALA A 1 111 ? -11.902 -9.776 2.383 1.00 97.00 111 ALA A C 1
ATOM 865 O O . ALA A 1 111 ? -12.741 -10.535 1.902 1.00 97.00 111 ALA A O 1
ATOM 866 N N . PHE A 1 112 ? -11.283 -8.852 1.639 1.00 97.44 112 PHE A N 1
ATOM 867 C CA . PHE A 1 112 ? -11.515 -8.717 0.197 1.00 97.44 112 PHE A CA 1
ATOM 868 C C . PHE A 1 112 ? -10.976 -9.913 -0.595 1.00 97.44 112 PHE A C 1
ATOM 870 O O . PHE A 1 112 ? -11.683 -10.429 -1.460 1.00 97.44 112 PHE A O 1
ATOM 877 N N . GLU A 1 113 ? -9.781 -10.410 -0.268 1.00 96.06 113 GLU A N 1
ATOM 878 C CA . GLU A 1 113 ? -9.240 -11.638 -0.873 1.00 96.06 113 GLU A CA 1
ATOM 879 C C . GLU A 1 113 ? -10.167 -12.840 -0.632 1.00 96.06 113 GLU A C 1
ATOM 881 O O . GLU A 1 113 ? -10.454 -13.593 -1.561 1.00 96.06 113 GLU A O 1
ATOM 886 N N . ALA A 1 114 ? -10.710 -12.987 0.583 1.00 96.00 114 ALA A N 1
ATOM 887 C CA . ALA A 1 114 ? -11.662 -14.050 0.917 1.00 96.00 114 ALA A CA 1
ATOM 888 C C . ALA A 1 114 ? -12.983 -13.952 0.131 1.00 96.00 114 ALA A C 1
ATOM 890 O O . ALA A 1 114 ? -13.636 -14.968 -0.104 1.00 96.00 114 ALA A O 1
ATOM 891 N N . ALA A 1 115 ? -13.356 -12.750 -0.318 1.00 96.69 115 ALA A N 1
ATOM 892 C CA . ALA A 1 115 ? -14.481 -12.520 -1.223 1.00 96.69 115 ALA A CA 1
ATOM 893 C C . ALA A 1 115 ? -14.166 -12.872 -2.693 1.00 96.69 115 ALA A C 1
ATOM 895 O O . ALA A 1 115 ? -15.036 -12.746 -3.552 1.00 96.69 115 ALA A O 1
ATOM 896 N N . GLY A 1 116 ? -12.927 -13.263 -3.009 1.00 95.62 116 GLY A N 1
ATOM 897 C CA . GLY A 1 116 ? -12.459 -13.500 -4.377 1.00 95.62 116 GLY A CA 1
ATOM 898 C C . GLY A 1 116 ? -12.032 -12.230 -5.120 1.00 95.62 116 GLY A C 1
ATOM 899 O O . GLY A 1 116 ? -11.873 -12.258 -6.338 1.00 95.62 116 GLY A O 1
ATOM 900 N N . VAL A 1 117 ? -11.852 -11.103 -4.421 1.00 96.38 117 VAL A N 1
ATOM 901 C CA . VAL A 1 117 ? -11.316 -9.881 -5.033 1.00 96.38 117 VAL A CA 1
ATOM 902 C C . VAL A 1 117 ? -9.805 -10.003 -5.181 1.00 96.38 117 VAL A C 1
ATOM 904 O O . VAL A 1 117 ? -9.093 -10.326 -4.232 1.00 96.38 117 VAL A O 1
ATOM 907 N N . HIS A 1 118 ? -9.302 -9.667 -6.369 1.00 94.44 118 HIS A N 1
ATOM 908 C CA . HIS A 1 118 ? -7.870 -9.538 -6.618 1.00 94.44 118 HIS A CA 1
ATOM 909 C C . HIS A 1 118 ? -7.352 -8.276 -5.921 1.00 94.44 118 HIS A C 1
ATOM 911 O O . HIS A 1 118 ? -7.396 -7.179 -6.489 1.00 94.44 118 HIS A O 1
ATOM 917 N N . ALA A 1 119 ? -6.893 -8.441 -4.682 1.00 95.94 119 ALA A N 1
ATOM 918 C CA . ALA A 1 119 ? -6.291 -7.399 -3.863 1.00 95.94 119 ALA A CA 1
ATOM 919 C C . ALA A 1 119 ? -4.794 -7.665 -3.650 1.00 95.94 119 ALA A C 1
ATOM 921 O O . ALA A 1 119 ? -4.366 -8.814 -3.571 1.00 95.94 119 ALA A O 1
ATOM 922 N N . VAL A 1 120 ? -3.993 -6.602 -3.569 1.00 95.88 120 VAL A N 1
ATOM 923 C CA . VAL A 1 120 ? -2.552 -6.686 -3.297 1.00 95.88 120 VAL A CA 1
ATOM 924 C C . VAL A 1 120 ? -2.158 -5.750 -2.164 1.00 95.88 120 VAL A C 1
ATOM 926 O O . VAL A 1 120 ? -2.601 -4.603 -2.097 1.00 95.88 120 VAL A O 1
ATOM 929 N N . SER A 1 121 ? -1.301 -6.250 -1.274 1.00 95.56 121 SER A N 1
ATOM 930 C CA . SER A 1 121 ? -0.820 -5.532 -0.095 1.00 95.56 121 SER A CA 1
ATOM 931 C C . SER A 1 121 ? 0.590 -4.999 -0.312 1.00 95.56 1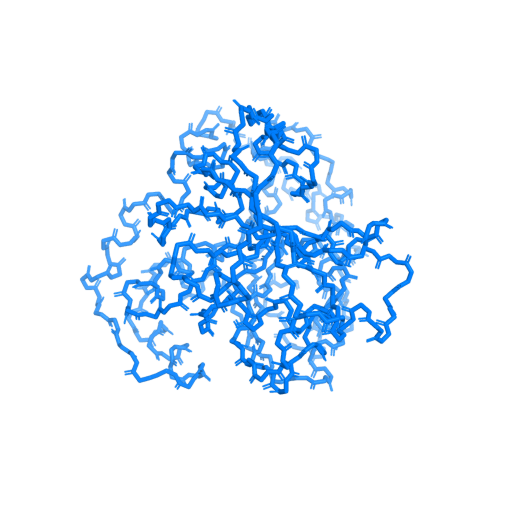21 SER A C 1
ATOM 933 O O . SER A 1 121 ? 1.538 -5.770 -0.400 1.00 95.56 121 SER A O 1
ATOM 935 N N . GLU A 1 122 ? 0.732 -3.679 -0.319 1.00 95.88 122 GLU A N 1
ATOM 936 C CA . GLU A 1 122 ? 1.999 -2.948 -0.267 1.00 95.88 122 GLU A CA 1
ATOM 937 C C . GLU A 1 122 ? 2.975 -3.232 -1.435 1.00 95.88 122 GLU A C 1
ATOM 939 O O . GLU A 1 122 ? 4.105 -3.655 -1.194 1.00 95.88 122 GLU A O 1
ATOM 944 N N . PRO A 1 123 ? 2.602 -2.991 -2.711 1.00 96.75 123 PRO A N 1
ATOM 945 C CA . PRO A 1 123 ? 3.580 -2.942 -3.800 1.00 96.75 123 PRO A CA 1
ATOM 946 C C . PRO A 1 123 ? 4.501 -1.725 -3.622 1.00 96.75 123 PRO A C 1
ATOM 948 O O . PRO A 1 123 ? 4.061 -0.576 -3.673 1.00 96.75 123 PRO A O 1
ATOM 951 N N . ASP A 1 124 ? 5.787 -1.963 -3.389 1.00 96.06 124 ASP A N 1
ATOM 952 C CA . ASP A 1 124 ? 6.682 -0.935 -2.839 1.00 96.06 124 ASP A CA 1
ATOM 953 C C . ASP A 1 124 ? 7.108 0.144 -3.842 1.00 96.06 124 ASP A C 1
ATOM 955 O O . ASP A 1 124 ? 7.568 1.209 -3.432 1.00 96.06 124 ASP A O 1
ATOM 959 N N . PHE A 1 125 ? 6.943 -0.078 -5.149 1.00 97.19 125 PHE A N 1
ATOM 960 C CA . PHE A 1 125 ? 7.225 0.961 -6.144 1.00 97.19 125 PHE A CA 1
ATOM 961 C C . PHE A 1 125 ? 6.342 2.210 -5.934 1.00 97.19 125 PHE A C 1
ATOM 963 O O . PHE A 1 125 ? 6.791 3.322 -6.207 1.00 97.19 125 PHE A O 1
ATOM 970 N N . TYR A 1 126 ? 5.135 2.068 -5.360 1.00 97.75 126 TYR A N 1
ATOM 971 C CA . TYR A 1 126 ? 4.327 3.215 -4.916 1.00 97.75 126 TYR A CA 1
ATOM 972 C C . TYR A 1 126 ? 4.999 3.983 -3.778 1.00 97.75 126 TYR A C 1
ATOM 974 O O . TYR A 1 126 ? 5.050 5.212 -3.797 1.00 97.75 126 TYR A O 1
ATOM 982 N N . THR A 1 127 ? 5.535 3.263 -2.793 1.00 96.94 127 THR A N 1
ATOM 983 C CA . THR A 1 127 ? 6.248 3.855 -1.658 1.00 96.94 127 THR A CA 1
ATOM 984 C C . THR A 1 127 ? 7.515 4.560 -2.120 1.00 96.94 127 THR A C 1
ATOM 986 O O . THR A 1 127 ? 7.753 5.700 -1.732 1.00 96.94 127 THR A O 1
ATOM 989 N N . GLN A 1 128 ? 8.283 3.948 -3.020 1.00 95.44 128 GLN A N 1
ATOM 990 C CA . GLN A 1 128 ? 9.459 4.572 -3.618 1.00 95.44 128 GLN A CA 1
ATOM 991 C C . GLN A 1 128 ? 9.104 5.863 -4.375 1.00 95.44 128 GLN A C 1
ATOM 993 O O . GLN A 1 128 ? 9.795 6.871 -4.224 1.00 95.44 128 GLN A O 1
ATOM 998 N N . ALA A 1 129 ? 8.007 5.863 -5.142 1.00 95.62 129 ALA A N 1
ATOM 999 C CA . ALA A 1 129 ? 7.515 7.066 -5.810 1.00 95.62 129 ALA A CA 1
ATOM 1000 C C . ALA A 1 129 ? 7.093 8.153 -4.808 1.00 95.62 129 ALA A C 1
ATOM 1002 O O . ALA A 1 129 ? 7.377 9.325 -5.037 1.00 95.62 129 ALA A O 1
ATOM 1003 N N . ALA A 1 130 ? 6.481 7.789 -3.676 1.00 95.44 130 ALA A N 1
ATOM 1004 C CA . ALA A 1 130 ? 6.059 8.756 -2.661 1.00 95.44 130 ALA A CA 1
ATOM 1005 C C . ALA A 1 130 ? 7.229 9.520 -2.014 1.00 95.44 130 ALA A C 1
ATOM 1007 O O . ALA A 1 130 ? 7.098 10.703 -1.689 1.00 95.44 130 ALA A O 1
ATOM 1008 N N . TYR A 1 131 ? 8.385 8.865 -1.878 1.00 93.75 131 TYR A N 1
ATOM 1009 C CA . TYR A 1 131 ? 9.615 9.490 -1.387 1.00 93.75 131 TYR A CA 1
ATOM 1010 C C . TYR A 1 131 ? 10.369 10.298 -2.445 1.00 93.75 131 TYR A C 1
ATOM 1012 O O . TYR A 1 131 ? 11.285 11.051 -2.105 1.00 93.75 131 TYR A O 1
ATOM 1020 N N . ARG A 1 132 ? 10.005 10.178 -3.725 1.00 90.31 132 ARG A N 1
ATOM 1021 C CA . ARG A 1 132 ? 10.631 10.954 -4.791 1.00 90.31 132 ARG A CA 1
ATOM 1022 C C . ARG A 1 132 ? 10.005 12.345 -4.839 1.00 90.31 132 ARG A C 1
ATOM 1024 O O . ARG A 1 132 ? 8.866 12.520 -5.258 1.00 90.31 132 ARG A O 1
ATOM 1031 N N . GLN A 1 133 ? 10.779 13.335 -4.404 1.00 80.25 133 GLN A N 1
ATOM 1032 C CA . GLN A 1 133 ? 10.386 14.741 -4.412 1.00 80.25 133 GLN A CA 1
ATOM 1033 C C . GLN A 1 133 ? 11.294 15.559 -5.348 1.00 80.25 133 GLN A C 1
ATOM 1035 O O . GLN A 1 133 ? 12.496 15.281 -5.408 1.00 80.25 133 GLN A O 1
ATOM 1040 N N . PRO A 1 134 ? 10.756 16.577 -6.047 1.00 83.25 134 PRO A N 1
ATOM 1041 C CA . PRO A 1 134 ? 9.335 16.927 -6.115 1.00 83.25 134 PRO A CA 1
ATOM 1042 C C . PRO A 1 134 ? 8.527 15.896 -6.921 1.00 83.25 134 PRO A C 1
ATOM 1044 O O . PRO A 1 134 ? 9.046 15.278 -7.847 1.00 83.25 134 PRO A O 1
ATOM 1047 N N . ALA A 1 135 ? 7.248 15.729 -6.583 1.00 79.75 135 ALA A N 1
ATOM 1048 C CA . ALA A 1 135 ? 6.325 14.984 -7.433 1.00 79.75 135 ALA A CA 1
ATOM 1049 C C . ALA A 1 135 ? 6.103 15.759 -8.744 1.00 79.75 135 ALA A C 1
ATOM 1051 O O . ALA A 1 135 ? 5.529 16.850 -8.726 1.00 79.75 135 ALA A O 1
ATOM 1052 N N . ASP A 1 136 ? 6.547 15.202 -9.870 1.00 86.44 136 ASP A N 1
ATOM 1053 C CA . ASP A 1 136 ? 6.374 15.805 -11.193 1.00 86.44 136 ASP A CA 1
ATOM 1054 C C . ASP A 1 136 ? 5.397 14.997 -12.082 1.00 86.44 136 ASP A C 1
ATOM 1056 O O . ASP A 1 136 ? 5.074 13.838 -11.781 1.00 86.44 136 ASP A O 1
ATOM 1060 N N . PRO A 1 137 ? 4.863 15.599 -13.165 1.00 92.44 137 PRO A N 1
ATOM 1061 C CA . PRO A 1 137 ? 3.934 14.918 -14.069 1.00 92.44 137 PRO A CA 1
ATOM 1062 C C . PRO A 1 137 ? 4.508 13.665 -14.740 1.00 92.44 137 PRO A C 1
ATOM 1064 O O . PRO A 1 137 ? 3.753 12.742 -15.035 1.00 92.44 137 PRO A O 1
ATOM 1067 N N . TRP A 1 138 ? 5.824 13.612 -14.960 1.00 94.94 138 TRP A N 1
ATOM 1068 C CA . TRP A 1 138 ? 6.480 12.468 -15.588 1.00 94.94 138 TRP A CA 1
ATOM 1069 C C . TRP A 1 138 ? 6.491 11.256 -14.651 1.00 94.94 138 TRP A C 1
ATOM 1071 O O . TRP A 1 138 ? 6.157 10.149 -15.072 1.00 94.94 138 TRP A O 1
ATOM 1081 N N . LEU A 1 139 ? 6.789 11.453 -13.364 1.00 95.56 139 LEU A N 1
ATOM 1082 C CA . LEU A 1 139 ? 6.739 10.386 -12.367 1.00 95.56 139 LEU A CA 1
ATOM 1083 C C . LEU A 1 139 ? 5.321 9.823 -12.231 1.00 95.56 139 LEU A C 1
ATOM 1085 O O . LEU A 1 139 ? 5.150 8.611 -12.120 1.00 95.56 139 LEU A O 1
ATOM 1089 N N . ARG A 1 140 ? 4.303 10.690 -12.275 1.00 95.81 140 ARG A N 1
ATOM 1090 C CA . ARG A 1 140 ? 2.894 10.272 -12.281 1.00 95.81 140 ARG A CA 1
ATOM 1091 C C . ARG A 1 140 ? 2.570 9.385 -13.485 1.00 95.81 140 ARG A C 1
ATOM 1093 O O . ARG A 1 140 ? 1.922 8.356 -13.313 1.00 95.81 140 ARG A O 1
ATOM 1100 N N . GLU A 1 141 ? 3.020 9.770 -14.680 1.00 96.12 141 GLU A N 1
ATOM 1101 C CA . GLU A 1 141 ? 2.825 8.983 -15.902 1.00 96.12 141 GLU A CA 1
ATOM 1102 C C . GLU A 1 141 ? 3.499 7.609 -15.786 1.00 96.12 141 GLU A C 1
ATOM 1104 O O . GLU A 1 141 ? 2.847 6.580 -15.957 1.00 96.12 141 GLU A O 1
ATOM 1109 N N . VAL A 1 142 ? 4.786 7.579 -15.426 1.00 96.94 142 VAL A N 1
ATOM 1110 C CA . VAL A 1 142 ? 5.550 6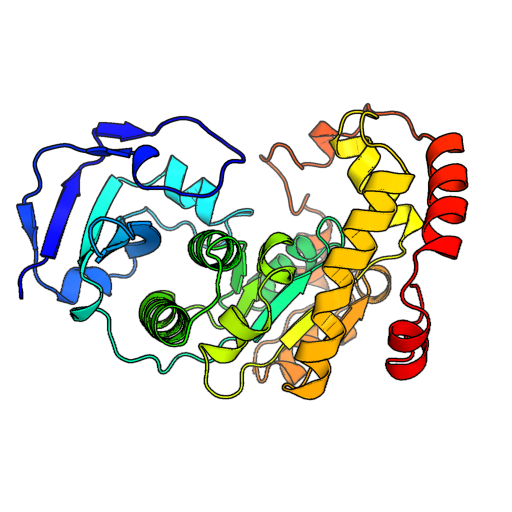.332 -15.262 1.00 96.94 142 VAL A CA 1
ATOM 1111 C C . VAL A 1 142 ? 4.918 5.430 -14.201 1.00 96.94 142 VAL A C 1
ATOM 1113 O O . VAL A 1 142 ? 4.840 4.219 -14.402 1.00 96.94 142 VAL A O 1
ATOM 1116 N N . LEU A 1 143 ? 4.415 6.001 -13.103 1.00 97.31 143 LEU A N 1
ATOM 1117 C CA . LEU A 1 143 ? 3.724 5.254 -12.056 1.00 97.31 143 LEU A CA 1
ATOM 1118 C C . LEU A 1 143 ? 2.447 4.580 -12.571 1.00 97.31 143 LEU A C 1
ATOM 1120 O O . LEU A 1 143 ? 2.241 3.398 -12.301 1.00 97.31 143 LEU A O 1
ATOM 1124 N N . GLY A 1 144 ? 1.619 5.297 -13.336 1.00 96.88 144 GLY A N 1
ATOM 1125 C CA . GLY A 1 144 ? 0.400 4.739 -13.929 1.00 96.88 144 GLY A CA 1
ATOM 1126 C C . GLY A 1 144 ? 0.705 3.621 -14.928 1.00 96.88 144 GLY A C 1
ATOM 1127 O O . GLY A 1 144 ? 0.069 2.566 -14.910 1.00 96.88 144 GLY A O 1
ATOM 1128 N N . ARG A 1 145 ? 1.740 3.811 -15.754 1.00 97.56 145 ARG A N 1
ATOM 1129 C CA . ARG A 1 145 ? 2.199 2.815 -16.734 1.00 97.56 145 ARG A CA 1
ATOM 1130 C C . ARG A 1 145 ? 2.806 1.576 -16.064 1.00 97.56 145 ARG A C 1
ATOM 1132 O O . ARG A 1 145 ? 2.577 0.460 -16.517 1.00 97.56 145 ARG A O 1
ATOM 1139 N N . ALA A 1 146 ? 3.524 1.742 -14.953 1.00 97.69 146 ALA A N 1
ATOM 1140 C CA . ALA A 1 146 ? 4.006 0.625 -14.139 1.00 97.69 146 ALA A CA 1
ATOM 1141 C C . ALA A 1 146 ? 2.848 -0.132 -13.471 1.00 97.69 146 ALA A C 1
ATOM 1143 O O . ALA A 1 146 ? 2.823 -1.360 -13.480 1.00 97.69 146 ALA A O 1
ATOM 1144 N N . ALA A 1 147 ? 1.858 0.588 -12.941 1.00 96.50 147 ALA A N 1
ATOM 1145 C CA . ALA A 1 147 ? 0.687 -0.000 -12.300 1.00 96.50 147 ALA A CA 1
ATOM 1146 C C . ALA A 1 147 ? -0.184 -0.828 -13.261 1.00 96.50 147 ALA A C 1
ATOM 1148 O O . ALA A 1 147 ? -0.850 -1.761 -12.823 1.00 96.50 147 ALA A O 1
ATOM 1149 N N . GLN A 1 148 ? -0.144 -0.550 -14.566 1.00 95.75 148 GLN A N 1
ATOM 1150 C CA . GLN A 1 148 ? -0.812 -1.367 -15.584 1.00 95.75 148 GLN A CA 1
ATOM 1151 C C . GLN A 1 148 ? -0.305 -2.821 -15.621 1.00 95.75 148 GLN A C 1
ATOM 1153 O O . GLN A 1 148 ? -1.055 -3.723 -15.991 1.00 95.75 148 GLN A O 1
ATOM 1158 N N . LEU A 1 149 ? 0.948 -3.057 -15.222 1.00 96.12 149 LEU A N 1
ATOM 1159 C CA . LEU A 1 149 ? 1.542 -4.394 -15.108 1.00 96.12 149 LEU A CA 1
ATOM 1160 C C . LEU A 1 149 ? 1.174 -5.097 -13.787 1.00 96.12 149 LEU A C 1
ATOM 1162 O O . LEU A 1 149 ? 1.643 -6.198 -13.516 1.00 96.12 149 LEU A O 1
ATOM 1166 N N . LEU A 1 150 ? 0.356 -4.465 -12.941 1.00 93.56 150 LEU A N 1
ATOM 1167 C CA . LEU A 1 150 ? -0.106 -5.001 -11.667 1.00 93.56 150 LEU A CA 1
ATOM 1168 C C . LEU A 1 150 ? -1.627 -5.252 -11.751 1.00 93.56 150 LEU A C 1
ATOM 1170 O O . LEU A 1 150 ? -2.405 -4.355 -11.426 1.00 93.56 150 LEU A O 1
ATOM 1174 N N . PRO A 1 151 ? -2.084 -6.451 -12.172 1.00 88.25 151 PRO A N 1
ATOM 1175 C CA . PRO A 1 151 ? -3.486 -6.727 -12.508 1.00 88.25 151 PRO A CA 1
ATOM 1176 C C . PRO A 1 151 ? -4.369 -6.956 -11.265 1.00 88.25 151 PRO A C 1
ATOM 1178 O O . PRO A 1 151 ? -5.059 -7.966 -11.141 1.00 88.25 151 PRO A O 1
ATOM 1181 N N . TYR A 1 152 ? -4.343 -6.018 -10.319 1.00 93.44 152 TYR A N 1
ATOM 1182 C CA . TYR A 1 152 ? -5.108 -6.069 -9.078 1.00 93.44 152 TYR A CA 1
ATOM 1183 C C . TYR A 1 152 ? -6.153 -4.957 -9.045 1.00 93.44 152 TYR A C 1
ATOM 1185 O O . TYR A 1 152 ? -5.870 -3.791 -9.306 1.00 93.44 152 TYR A O 1
ATOM 1193 N N . SER A 1 153 ? -7.378 -5.331 -8.687 1.00 94.94 153 SER A N 1
ATOM 1194 C CA . SER A 1 153 ? -8.518 -4.414 -8.574 1.00 94.94 153 SER A CA 1
ATOM 1195 C C . SER A 1 153 ? -8.484 -3.555 -7.306 1.00 94.94 153 SER A C 1
ATOM 1197 O O . SER A 1 153 ? -9.090 -2.483 -7.270 1.00 94.94 153 SER A O 1
ATOM 1199 N N . VAL A 1 154 ? -7.764 -4.007 -6.274 1.00 97.44 154 VAL A N 1
ATOM 1200 C CA . VAL A 1 154 ? -7.562 -3.280 -5.018 1.00 97.44 154 VAL A CA 1
ATOM 1201 C C . VAL A 1 154 ? -6.076 -3.264 -4.686 1.00 97.44 154 VAL A C 1
ATOM 1203 O O . VAL A 1 154 ? -5.428 -4.308 -4.659 1.00 97.44 154 VAL A O 1
ATOM 1206 N N . VAL A 1 155 ? -5.541 -2.080 -4.402 1.00 97.88 155 VAL A N 1
ATOM 1207 C CA . VAL A 1 155 ? -4.146 -1.890 -3.999 1.00 97.88 155 VAL A CA 1
ATOM 1208 C C . VAL A 1 155 ? -4.127 -1.255 -2.616 1.00 97.88 155 VAL A C 1
ATOM 1210 O O . VAL A 1 155 ? -4.440 -0.074 -2.457 1.00 97.88 155 VAL A O 1
ATOM 1213 N N . LYS A 1 156 ? -3.742 -2.030 -1.603 1.00 98.25 156 LYS A N 1
ATOM 1214 C CA . LYS A 1 156 ? -3.446 -1.508 -0.269 1.00 98.25 156 LYS A CA 1
ATOM 1215 C C . LYS A 1 156 ? -2.042 -0.918 -0.265 1.00 98.25 156 LYS A C 1
ATOM 1217 O O . LYS A 1 156 ? -1.066 -1.605 -0.546 1.00 98.25 156 LYS A O 1
ATOM 1222 N N . LEU A 1 157 ? -1.946 0.356 0.085 1.00 98.25 157 LEU A N 1
ATOM 1223 C CA . LEU A 1 157 ? -0.707 1.123 0.106 1.00 98.25 157 LEU A CA 1
ATOM 1224 C C . LEU A 1 157 ? -0.071 1.112 1.507 1.00 98.25 157 LEU A C 1
ATOM 1226 O O . LEU A 1 157 ? -0.770 1.017 2.522 1.00 98.25 157 LEU A O 1
ATOM 1230 N N . ARG A 1 158 ? 1.260 1.258 1.573 1.00 96.56 158 ARG A N 1
ATOM 1231 C CA . ARG A 1 158 ? 1.965 1.548 2.838 1.00 96.56 158 ARG A CA 1
ATOM 1232 C C . ARG A 1 158 ? 1.570 2.930 3.349 1.00 96.56 158 ARG A C 1
ATOM 1234 O O . ARG A 1 158 ? 1.230 3.806 2.554 1.00 96.56 158 ARG A O 1
ATOM 1241 N N . ALA A 1 159 ? 1.676 3.140 4.661 1.00 97.19 159 ALA A N 1
ATOM 1242 C CA . ALA A 1 159 ? 1.365 4.428 5.285 1.00 97.19 159 ALA A CA 1
ATOM 1243 C C . ALA A 1 159 ? 2.159 5.586 4.658 1.00 97.19 159 ALA A C 1
ATOM 1245 O O . ALA A 1 159 ? 1.622 6.666 4.448 1.00 97.19 159 ALA A O 1
ATOM 1246 N N . ASP A 1 160 ? 3.402 5.329 4.255 1.00 96.50 160 ASP A N 1
ATOM 1247 C CA . ASP A 1 160 ? 4.297 6.294 3.613 1.00 96.50 160 ASP A CA 1
ATOM 1248 C C . ASP A 1 160 ? 3.734 6.864 2.295 1.00 96.50 160 ASP A C 1
ATOM 1250 O O . ASP A 1 160 ? 4.071 7.972 1.885 1.00 96.50 160 ASP A O 1
ATOM 1254 N N . CYS A 1 161 ? 2.802 6.161 1.644 1.00 97.81 161 CYS A N 1
ATOM 1255 C CA . CYS A 1 161 ? 2.117 6.672 0.454 1.00 97.81 161 CYS A CA 1
ATOM 1256 C C . CYS A 1 161 ? 1.226 7.893 0.756 1.00 97.81 161 CYS A C 1
ATOM 1258 O O . CYS A 1 161 ? 0.893 8.651 -0.157 1.00 97.81 161 CYS A O 1
ATOM 1260 N N . CYS A 1 162 ? 0.876 8.129 2.026 1.00 97.88 162 CYS A N 1
ATOM 1261 C CA . CYS A 1 162 ? 0.189 9.341 2.474 1.00 97.88 162 CYS A CA 1
ATOM 1262 C C . CYS A 1 162 ? 1.051 10.609 2.322 1.00 97.88 162 CYS A C 1
ATOM 1264 O O . CYS A 1 162 ? 0.502 11.705 2.356 1.00 97.88 162 CYS A O 1
ATOM 1266 N N . TYR A 1 163 ? 2.366 10.501 2.094 1.00 96.00 163 TYR A N 1
ATOM 1267 C CA . TYR A 1 163 ? 3.215 11.666 1.809 1.00 96.00 163 TYR A CA 1
ATOM 1268 C C . TYR A 1 163 ? 3.102 12.175 0.362 1.00 96.00 163 TYR A C 1
ATOM 1270 O O . TYR A 1 163 ? 3.486 13.309 0.084 1.00 96.00 163 TYR A O 1
ATOM 1278 N N . ALA A 1 164 ? 2.542 11.384 -0.562 1.00 96.62 164 ALA A N 1
ATOM 1279 C CA . ALA A 1 164 ? 2.347 11.785 -1.959 1.00 96.62 164 ALA A CA 1
ATOM 1280 C C . ALA A 1 164 ? 0.994 11.310 -2.537 1.00 96.62 164 ALA A C 1
ATOM 1282 O O . ALA A 1 164 ? 0.942 10.665 -3.589 1.00 96.62 164 ALA A O 1
ATOM 1283 N N . PRO A 1 165 ? -0.140 11.633 -1.892 1.00 97.00 165 PRO A N 1
ATOM 1284 C CA . PRO A 1 165 ? -1.429 11.045 -2.239 1.00 97.00 165 PRO A CA 1
ATOM 1285 C C . PRO A 1 165 ? -1.893 11.437 -3.647 1.00 97.00 165 PRO A C 1
ATOM 1287 O O . PRO A 1 165 ? -2.381 10.590 -4.387 1.00 97.00 165 PRO A O 1
ATOM 1290 N N . LEU A 1 166 ? -1.686 12.693 -4.063 1.00 96.56 166 LEU A N 1
ATOM 1291 C CA . LEU A 1 166 ? -2.066 13.164 -5.402 1.00 96.56 166 LEU A CA 1
ATOM 1292 C C . LEU A 1 166 ? -1.108 12.715 -6.509 1.00 96.56 166 LEU A C 1
ATOM 1294 O O . LEU A 1 166 ? -1.481 12.755 -7.683 1.00 96.56 166 LEU A O 1
ATOM 1298 N N . LEU A 1 167 ? 0.120 12.315 -6.173 1.00 97.19 167 LEU A N 1
ATOM 1299 C CA . LEU A 1 167 ? 1.004 11.667 -7.138 1.00 97.19 167 LEU A CA 1
ATOM 1300 C C . LEU A 1 167 ? 0.418 10.304 -7.509 1.00 97.19 167 LEU A C 1
ATOM 1302 O O . LEU A 1 167 ? 0.194 10.040 -8.685 1.00 97.19 167 LEU A O 1
ATOM 1306 N N . ILE A 1 168 ? 0.111 9.498 -6.489 1.00 97.44 168 ILE A N 1
ATOM 1307 C CA . ILE A 1 168 ? -0.365 8.123 -6.651 1.00 97.44 168 ILE A CA 1
ATOM 1308 C C . ILE A 1 168 ? -1.795 8.090 -7.197 1.00 97.44 168 ILE A C 1
ATOM 1310 O O . ILE A 1 168 ? -2.023 7.499 -8.244 1.00 97.44 168 ILE A O 1
ATOM 1314 N N . ALA A 1 169 ? -2.757 8.761 -6.554 1.00 97.19 169 ALA A N 1
ATOM 1315 C CA . ALA A 1 169 ? -4.141 8.774 -7.034 1.00 97.19 169 ALA A CA 1
ATOM 1316 C C . ALA A 1 169 ? -4.265 9.434 -8.418 1.00 97.19 169 ALA A C 1
ATOM 1318 O O . ALA A 1 169 ? -5.041 8.984 -9.255 1.00 97.19 169 ALA A O 1
ATOM 1319 N N . GLY A 1 170 ? -3.445 10.455 -8.690 1.00 96.06 170 GLY A N 1
ATOM 1320 C CA . GLY A 1 170 ? -3.425 11.130 -9.987 1.00 96.06 170 GLY A CA 1
ATOM 1321 C C . GLY A 1 170 ? -2.858 10.290 -11.132 1.00 96.06 170 GLY A C 1
ATOM 1322 O O . GLY A 1 170 ? -2.988 10.702 -12.279 1.00 96.06 170 GLY A O 1
ATOM 1323 N N . ALA A 1 171 ? -2.238 9.140 -10.853 1.00 96.00 171 ALA A N 1
ATOM 1324 C CA . ALA A 1 171 ? -1.733 8.228 -11.879 1.00 96.00 171 ALA A CA 1
ATOM 1325 C C . ALA A 1 171 ? -2.844 7.421 -12.579 1.00 96.00 171 ALA A C 1
ATOM 1327 O O . ALA A 1 171 ? -2.565 6.713 -13.544 1.00 96.00 171 ALA A O 1
ATOM 1328 N N . PHE A 1 172 ? -4.091 7.527 -12.107 1.00 95.44 172 PHE A N 1
ATOM 1329 C CA . PHE A 1 172 ? -5.222 6.730 -12.574 1.00 95.44 172 PHE A CA 1
ATOM 1330 C C . PHE A 1 172 ? -6.395 7.603 -13.012 1.00 95.44 172 PHE A C 1
ATOM 1332 O O . PHE A 1 172 ? -6.611 8.706 -12.500 1.00 95.44 172 PHE A O 1
ATOM 1339 N N . HIS A 1 173 ? -7.210 7.080 -13.927 1.00 88.69 173 HIS A N 1
ATOM 1340 C CA . HIS A 1 173 ? -8.446 7.742 -14.325 1.00 88.69 173 HIS A CA 1
ATOM 1341 C C . HIS A 1 173 ? -9.548 7.481 -13.289 1.00 88.69 173 HIS A C 1
ATOM 1343 O O . HIS A 1 173 ? -10.139 6.402 -13.263 1.00 88.69 173 HIS A O 1
ATOM 1349 N N . ALA A 1 174 ? -9.815 8.475 -12.437 1.00 88.81 174 ALA A N 1
ATOM 1350 C CA . ALA A 1 174 ? -10.872 8.456 -11.419 1.00 88.81 174 ALA A CA 1
ATOM 1351 C C . ALA A 1 174 ? -10.849 7.215 -10.489 1.00 88.81 174 ALA A C 1
ATOM 1353 O O . ALA A 1 174 ? -11.846 6.491 -10.411 1.00 88.81 174 ALA A O 1
ATOM 1354 N N . PRO A 1 175 ? -9.739 6.955 -9.766 1.00 95.12 175 PRO A N 1
ATOM 1355 C CA . PRO A 1 175 ? -9.680 5.833 -8.838 1.00 95.12 175 PRO A CA 1
ATOM 1356 C C . PRO A 1 175 ? -10.683 6.021 -7.698 1.00 95.12 175 PRO A C 1
ATOM 1358 O O . PRO A 1 175 ? -10.932 7.136 -7.224 1.00 95.12 175 PRO A O 1
ATOM 1361 N N . ARG A 1 176 ? -11.214 4.907 -7.196 1.00 96.31 176 ARG A N 1
ATOM 1362 C CA . ARG A 1 176 ? -11.897 4.897 -5.900 1.00 96.31 176 ARG A CA 1
ATOM 1363 C C . ARG A 1 176 ? -10.848 4.934 -4.797 1.00 96.31 176 ARG A C 1
ATOM 1365 O O . ARG A 1 176 ? -9.875 4.185 -4.843 1.00 96.31 176 ARG A O 1
ATOM 1372 N N . VAL A 1 177 ? -11.048 5.783 -3.795 1.00 98.50 177 VAL A N 1
ATOM 1373 C CA . VAL A 1 177 ? -10.090 5.943 -2.697 1.00 98.50 177 VAL A CA 1
ATOM 1374 C C . VAL A 1 177 ? -10.724 5.482 -1.395 1.00 98.50 177 VAL A C 1
ATOM 1376 O O . VAL A 1 177 ? -11.732 6.020 -0.953 1.00 98.50 177 VAL A O 1
ATOM 1379 N N . MET A 1 178 ? -10.128 4.490 -0.754 1.00 98.69 178 MET A N 1
ATOM 1380 C CA . MET A 1 178 ? -10.461 4.083 0.603 1.00 98.69 178 MET A CA 1
ATOM 1381 C C . MET A 1 178 ? -9.388 4.613 1.550 1.00 98.69 178 MET A C 1
ATOM 1383 O O . MET A 1 178 ? -8.201 4.521 1.245 1.00 98.69 178 MET A O 1
ATOM 1387 N N . PHE A 1 179 ? -9.786 5.153 2.699 1.00 98.69 179 PHE A N 1
ATOM 1388 C CA . PHE A 1 179 ? -8.851 5.615 3.722 1.00 98.69 179 PHE A CA 1
ATOM 1389 C C . PHE A 1 179 ? -9.177 4.957 5.060 1.00 98.69 179 PHE A C 1
ATOM 1391 O O . PHE A 1 179 ? -10.246 5.185 5.626 1.00 98.69 179 PHE A O 1
ATOM 1398 N N . VAL A 1 180 ? -8.259 4.126 5.551 1.00 98.62 180 VAL A N 1
ATOM 1399 C CA . VAL A 1 180 ? -8.444 3.353 6.782 1.00 98.62 180 VAL A CA 1
ATOM 1400 C C . VAL A 1 180 ? -7.855 4.102 7.976 1.00 98.62 180 VAL A C 1
ATOM 1402 O O . VAL A 1 180 ? -6.678 4.475 7.976 1.00 98.62 180 VAL A O 1
ATOM 1405 N N . LEU A 1 181 ? -8.694 4.303 8.988 1.00 98.38 181 LEU A N 1
ATOM 1406 C CA . LEU A 1 181 ? -8.411 4.993 10.239 1.00 98.38 181 LEU A CA 1
ATOM 1407 C C . LEU A 1 181 ? -8.614 4.056 11.431 1.00 98.38 181 LEU A C 1
ATOM 1409 O O . LEU A 1 181 ? -9.174 2.970 11.306 1.00 98.38 181 LEU A O 1
ATOM 1413 N N . ARG A 1 182 ? -8.136 4.488 12.590 1.00 97.94 182 ARG A N 1
ATOM 1414 C CA . ARG A 1 182 ? -8.313 3.840 13.890 1.00 97.94 182 ARG A CA 1
ATOM 1415 C C . ARG A 1 182 ? -8.310 4.928 14.958 1.00 97.94 182 ARG A C 1
ATOM 1417 O O . ARG A 1 182 ? -7.730 5.987 14.705 1.00 97.94 182 ARG A O 1
ATOM 1424 N N . ASP A 1 183 ? -8.899 4.657 16.117 1.00 97.56 183 ASP A N 1
ATOM 1425 C CA . ASP A 1 183 ? -8.721 5.486 17.308 1.00 97.56 183 ASP A CA 1
ATOM 1426 C C . ASP A 1 183 ? -7.227 5.863 17.503 1.00 97.56 183 ASP A C 1
ATOM 1428 O O . ASP A 1 183 ? -6.366 4.972 17.518 1.00 97.56 183 ASP A O 1
ATOM 1432 N N . PRO A 1 184 ? -6.886 7.163 17.617 1.00 97.75 184 PRO A N 1
ATOM 1433 C CA . PRO A 1 184 ? -5.515 7.645 17.728 1.00 97.75 184 PRO A CA 1
ATOM 1434 C C . PRO A 1 184 ? -4.739 7.020 18.884 1.00 97.75 184 PRO A C 1
ATOM 1436 O O . PRO A 1 184 ? -3.560 6.701 18.722 1.00 97.75 184 PRO A O 1
ATOM 1439 N N . VAL A 1 185 ? -5.374 6.834 20.045 1.00 97.00 185 VAL A N 1
ATOM 1440 C CA . VAL A 1 185 ? -4.703 6.329 21.249 1.00 97.00 185 VAL A CA 1
ATOM 1441 C C . VAL A 1 185 ? -4.391 4.843 21.090 1.00 97.00 185 VAL A C 1
ATOM 1443 O O . VAL A 1 185 ? -3.268 4.415 21.366 1.00 97.00 185 VAL A O 1
ATOM 1446 N N . ASP A 1 186 ? -5.335 4.051 20.585 1.00 96.19 186 ASP A N 1
ATOM 1447 C CA . ASP A 1 186 ? -5.123 2.631 20.297 1.00 96.19 186 ASP A CA 1
ATOM 1448 C C . ASP A 1 186 ? -4.156 2.397 19.133 1.00 96.19 186 ASP A C 1
ATOM 1450 O O . ASP A 1 186 ? -3.359 1.448 19.159 1.00 96.19 186 ASP A O 1
ATOM 1454 N N . TRP A 1 187 ? -4.185 3.265 18.121 1.00 97.06 187 TRP A N 1
ATOM 1455 C CA . TRP A 1 187 ? -3.197 3.283 17.047 1.00 97.06 187 TRP A CA 1
ATOM 1456 C C . TRP A 1 187 ? -1.788 3.533 17.601 1.00 97.06 187 TRP A C 1
ATOM 1458 O O . TRP A 1 187 ? -0.880 2.733 17.344 1.00 97.06 187 TRP A O 1
ATOM 1468 N N . ALA A 1 188 ? -1.613 4.572 18.424 1.00 97.06 188 ALA A N 1
ATOM 1469 C CA . ALA A 1 188 ? -0.329 4.917 19.027 1.00 97.06 188 ALA A CA 1
ATOM 1470 C C . ALA A 1 188 ? 0.168 3.809 19.963 1.00 97.06 188 ALA A C 1
ATOM 1472 O O . ALA A 1 188 ? 1.334 3.422 19.895 1.00 97.06 188 ALA A O 1
ATOM 1473 N N . ALA A 1 189 ? -0.717 3.219 20.773 1.00 94.38 189 ALA A N 1
ATOM 1474 C CA . ALA A 1 189 ? -0.389 2.065 21.607 1.00 94.38 189 ALA A CA 1
ATOM 1475 C C . ALA A 1 189 ? 0.064 0.857 20.766 1.00 94.38 189 ALA A C 1
ATOM 1477 O O . ALA A 1 189 ? 1.015 0.158 21.129 1.00 94.38 189 ALA A O 1
ATOM 1478 N N . SER A 1 190 ? -0.564 0.615 19.606 1.00 93.19 190 SER A N 1
ATOM 1479 C CA . SER A 1 190 ? -0.108 -0.435 18.691 1.00 93.19 190 SER A CA 1
ATOM 1480 C C . SER A 1 190 ? 1.272 -0.144 18.104 1.00 93.19 190 SER A C 1
ATOM 1482 O O . SER A 1 190 ? 2.037 -1.094 17.921 1.00 93.19 190 SER A O 1
ATOM 1484 N N . LEU A 1 191 ? 1.577 1.108 17.761 1.00 93.12 191 LEU A N 1
ATOM 1485 C CA . LEU A 1 191 ? 2.889 1.500 17.247 1.00 93.12 191 LEU A CA 1
ATOM 1486 C C . LEU A 1 191 ? 3.966 1.379 18.336 1.00 93.12 191 LEU A C 1
ATOM 1488 O O . LEU A 1 191 ? 5.037 0.824 18.093 1.00 93.12 191 LEU A O 1
ATOM 1492 N N . ARG A 1 192 ? 3.644 1.812 19.560 1.00 93.38 192 ARG A N 1
ATOM 1493 C CA . ARG A 1 192 ? 4.503 1.724 20.745 1.00 93.38 192 ARG A CA 1
ATOM 1494 C C . ARG A 1 192 ? 4.937 0.293 21.031 1.00 93.38 192 ARG A C 1
ATOM 1496 O O . ARG A 1 192 ? 6.141 0.042 21.116 1.00 93.38 192 ARG A O 1
ATOM 1503 N N . ARG A 1 193 ? 3.992 -0.654 21.052 1.00 91.12 193 ARG A N 1
ATOM 1504 C CA . ARG A 1 193 ? 4.304 -2.080 21.249 1.00 91.12 193 ARG A CA 1
ATOM 1505 C C . ARG A 1 193 ? 5.225 -2.636 20.167 1.00 91.12 193 ARG A C 1
ATOM 1507 O O . ARG A 1 193 ? 6.196 -3.318 20.476 1.00 91.12 193 ARG A O 1
ATOM 1514 N N . LEU A 1 194 ? 4.955 -2.310 18.903 1.00 88.50 194 LEU A N 1
ATOM 1515 C CA . LEU A 1 194 ? 5.788 -2.741 17.779 1.00 88.50 194 LEU A CA 1
ATOM 1516 C C . LEU A 1 194 ? 7.224 -2.201 17.883 1.00 88.50 194 LEU A C 1
ATOM 1518 O O . LEU A 1 194 ? 8.17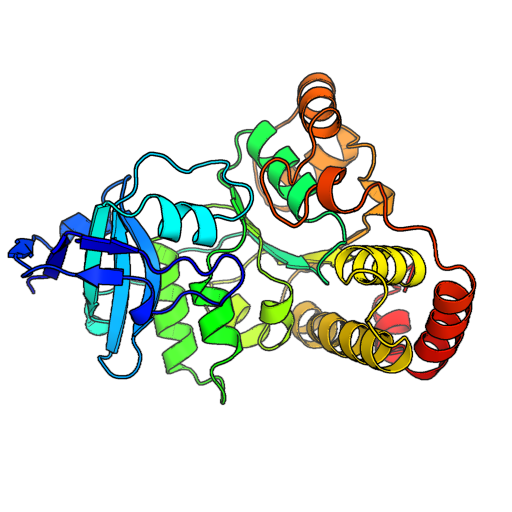5 -2.901 17.555 1.00 88.50 194 LEU A O 1
ATOM 1522 N N . SER A 1 195 ? 7.376 -0.970 18.369 1.00 87.50 195 SER A N 1
ATOM 1523 C CA . SER A 1 195 ? 8.676 -0.330 18.587 1.00 87.50 195 SER A CA 1
ATOM 1524 C C . SER A 1 195 ? 9.424 -0.827 19.828 1.00 87.50 195 SER A C 1
ATOM 1526 O O . SER A 1 195 ? 10.436 -0.236 20.189 1.00 87.50 195 SER A O 1
ATOM 1528 N N . GLN A 1 196 ? 8.918 -1.853 20.522 1.00 88.06 196 GLN A N 1
ATOM 1529 C CA . GLN A 1 196 ? 9.441 -2.305 21.817 1.00 88.06 196 GLN A CA 1
ATOM 1530 C C . GLN A 1 196 ? 9.514 -1.170 22.849 1.00 88.06 196 GLN A C 1
ATOM 1532 O O . GLN A 1 196 ? 10.490 -1.036 23.581 1.00 88.06 196 GLN A O 1
ATOM 1537 N N . ASN A 1 197 ? 8.473 -0.335 22.895 1.00 89.38 197 ASN A N 1
ATOM 1538 C CA . ASN A 1 197 ? 8.384 0.805 23.802 1.00 89.38 197 ASN A CA 1
ATOM 1539 C C . ASN A 1 197 ? 9.544 1.809 23.630 1.00 89.38 197 ASN A C 1
ATOM 1541 O O . ASN A 1 197 ? 10.084 2.317 24.615 1.00 89.38 197 ASN A O 1
ATOM 1545 N N . THR A 1 198 ? 9.886 2.159 22.381 1.00 91.38 198 THR A N 1
ATOM 1546 C CA . THR A 1 198 ? 10.928 3.168 22.084 1.00 91.38 198 THR A CA 1
ATOM 1547 C C . THR A 1 198 ? 10.424 4.457 21.427 1.00 91.38 198 THR A C 1
ATOM 1549 O O . THR A 1 198 ? 11.099 5.474 21.538 1.00 91.38 198 THR A O 1
ATOM 1552 N N . VAL A 1 199 ? 9.238 4.478 20.802 1.00 93.38 199 VAL A N 1
ATOM 1553 C CA . VAL A 1 199 ? 8.710 5.704 20.157 1.00 93.38 199 VAL A CA 1
ATOM 1554 C C . VAL A 1 199 ? 8.254 6.769 21.154 1.00 93.38 199 VAL A C 1
ATOM 1556 O O . VAL A 1 199 ? 7.648 6.457 22.177 1.00 93.38 199 VAL A O 1
ATOM 1559 N N . ASP A 1 200 ? 8.506 8.029 20.819 1.00 96.56 200 ASP A N 1
ATOM 1560 C CA . ASP A 1 200 ? 8.120 9.207 21.596 1.00 96.56 200 ASP A CA 1
ATOM 1561 C C . ASP A 1 200 ? 6.670 9.655 21.282 1.00 96.56 200 ASP A C 1
ATOM 1563 O O . ASP A 1 200 ? 6.262 9.591 20.115 1.00 96.56 200 ASP A O 1
ATOM 1567 N N . PRO A 1 201 ? 5.865 10.078 22.279 1.00 97.25 201 PRO A N 1
ATOM 1568 C CA . PRO A 1 201 ? 4.471 10.477 22.070 1.00 97.25 201 PRO A CA 1
ATOM 1569 C C . PRO A 1 201 ? 4.300 11.710 21.171 1.00 97.25 201 PRO A C 1
ATOM 1571 O O . PRO A 1 201 ? 3.410 11.698 20.318 1.00 97.25 201 PRO A O 1
ATOM 1574 N N . ASP A 1 202 ? 5.143 12.739 21.301 1.00 97.88 202 ASP A N 1
ATOM 1575 C CA . ASP A 1 202 ? 5.049 13.960 20.489 1.00 97.88 202 ASP A CA 1
ATOM 1576 C C . ASP A 1 202 ? 5.416 13.668 19.027 1.00 97.88 202 ASP A C 1
ATOM 1578 O O . ASP A 1 202 ? 4.690 14.049 18.102 1.00 97.88 202 ASP A O 1
ATOM 1582 N N . ALA A 1 203 ? 6.492 12.907 18.806 1.00 97.38 203 ALA A N 1
ATOM 1583 C CA . ALA A 1 203 ? 6.872 12.429 17.480 1.00 97.38 203 ALA A CA 1
ATOM 1584 C C . ALA A 1 203 ? 5.774 11.547 16.858 1.00 97.38 203 ALA A C 1
ATOM 1586 O O . ALA A 1 203 ? 5.450 11.689 15.678 1.00 97.38 203 ALA A O 1
ATOM 1587 N N . THR A 1 204 ? 5.152 10.673 17.654 1.00 97.75 204 THR A N 1
ATOM 1588 C CA . THR A 1 204 ? 4.054 9.800 17.208 1.00 97.75 204 THR A CA 1
ATOM 1589 C C . THR A 1 204 ? 2.815 10.610 16.807 1.00 97.75 204 THR A C 1
ATOM 1591 O O . THR A 1 204 ? 2.213 10.339 15.766 1.00 97.75 204 THR A O 1
ATOM 1594 N N . ALA A 1 205 ? 2.460 11.650 17.568 1.00 98.31 205 ALA A N 1
ATOM 1595 C CA . ALA A 1 205 ? 1.369 12.566 17.231 1.00 98.31 205 ALA A CA 1
ATOM 1596 C C . ALA A 1 205 ? 1.665 13.381 15.958 1.00 98.31 205 ALA A C 1
ATOM 1598 O O . ALA A 1 205 ? 0.783 13.554 15.111 1.00 98.31 205 ALA A O 1
ATOM 1599 N N . ALA A 1 206 ? 2.911 13.829 15.772 1.00 98.12 206 ALA A N 1
ATOM 1600 C CA . ALA A 1 206 ? 3.339 14.511 14.552 1.00 98.12 206 ALA A CA 1
ATOM 1601 C C . ALA A 1 206 ? 3.251 13.601 13.313 1.00 98.12 206 ALA A C 1
ATOM 1603 O O . ALA A 1 206 ? 2.774 14.041 12.264 1.00 98.12 206 ALA A O 1
ATOM 1604 N N . ILE A 1 207 ? 3.642 12.326 13.439 1.00 97.75 207 ILE A N 1
ATOM 1605 C CA . ILE A 1 207 ? 3.485 11.320 12.378 1.00 97.75 207 ILE A CA 1
ATOM 1606 C C . ILE A 1 207 ? 2.006 11.141 12.029 1.00 97.75 207 ILE A C 1
ATOM 1608 O O . ILE A 1 207 ? 1.651 11.232 10.854 1.00 97.75 207 ILE A O 1
ATOM 1612 N N . LEU A 1 208 ? 1.129 10.947 13.022 1.00 98.31 208 LEU A N 1
ATOM 1613 C CA . LEU A 1 208 ? -0.307 10.783 12.774 1.00 98.31 208 LEU A CA 1
ATOM 1614 C C . LEU A 1 208 ? -0.898 11.984 12.030 1.00 98.31 208 LEU A C 1
ATOM 1616 O O . LEU A 1 208 ? -1.603 11.810 11.036 1.00 98.31 208 LEU A O 1
ATOM 1620 N N . ARG A 1 209 ? -0.561 13.205 12.465 1.00 98.12 209 ARG A N 1
ATOM 1621 C CA . ARG A 1 209 ? -0.976 14.442 11.790 1.00 98.12 209 ARG A CA 1
ATOM 1622 C C . ARG A 1 209 ? -0.523 14.454 10.330 1.00 98.12 209 ARG A C 1
ATOM 1624 O O . ARG A 1 209 ? -1.317 14.786 9.452 1.00 98.12 209 ARG A O 1
ATOM 1631 N N . ALA A 1 210 ? 0.736 14.102 10.071 1.00 97.62 210 ALA A N 1
ATOM 1632 C CA . ALA A 1 210 ? 1.294 14.096 8.724 1.00 97.62 210 ALA A CA 1
ATOM 1633 C C . ALA A 1 210 ? 0.604 13.064 7.815 1.00 97.62 210 ALA A C 1
ATOM 1635 O O . ALA A 1 210 ? 0.320 13.365 6.659 1.00 97.62 210 ALA A O 1
ATOM 1636 N N . LEU A 1 211 ? 0.269 11.881 8.340 1.00 98.06 211 LEU A N 1
ATOM 1637 C CA . LEU A 1 211 ? -0.470 10.856 7.598 1.00 98.06 211 LEU A CA 1
ATOM 1638 C C . LEU A 1 211 ? -1.915 11.290 7.306 1.00 98.06 211 LEU A C 1
ATOM 1640 O O . LEU A 1 211 ? -2.399 11.114 6.189 1.00 98.06 211 LEU A O 1
ATOM 1644 N N . LEU A 1 212 ? -2.596 11.900 8.282 1.00 97.94 212 LEU A N 1
ATOM 1645 C CA . LEU A 1 212 ? -3.962 12.410 8.116 1.00 97.94 212 LEU A CA 1
ATOM 1646 C C . LEU A 1 212 ? -4.045 13.582 7.138 1.00 97.94 212 LEU A C 1
ATOM 1648 O O . LEU A 1 212 ? -5.076 13.749 6.488 1.00 97.94 212 LEU A O 1
ATOM 1652 N N . ALA A 1 213 ? -2.971 14.358 6.974 1.00 97.31 213 ALA A N 1
ATOM 1653 C CA . ALA A 1 213 ? -2.929 15.458 6.013 1.00 97.31 213 ALA A CA 1
ATOM 1654 C C . ALA A 1 213 ? -3.222 15.002 4.571 1.00 97.31 213 ALA A C 1
ATOM 1656 O O . ALA A 1 213 ? -3.690 15.805 3.769 1.00 97.31 213 ALA A O 1
ATOM 1657 N N . ALA A 1 214 ? -3.029 13.717 4.249 1.00 97.69 214 ALA A N 1
ATOM 1658 C CA . ALA A 1 214 ? -3.385 13.148 2.953 1.00 97.69 214 ALA A CA 1
ATOM 1659 C C . ALA A 1 214 ? -4.893 13.180 2.648 1.00 97.69 214 ALA A C 1
ATOM 1661 O O . ALA A 1 214 ? -5.275 13.267 1.479 1.00 97.69 214 ALA A O 1
ATOM 1662 N N . LEU A 1 215 ? -5.757 13.135 3.672 1.00 97.88 215 LEU A N 1
ATOM 1663 C CA . LEU A 1 215 ? -7.212 13.167 3.495 1.00 97.88 215 LEU A CA 1
ATOM 1664 C C . LEU A 1 215 ? -7.692 14.479 2.869 1.00 97.88 215 LEU A C 1
ATOM 1666 O O . LEU A 1 215 ? -8.643 14.455 2.089 1.00 97.88 215 LEU A O 1
ATOM 1670 N N . ASP A 1 216 ? -7.059 15.615 3.177 1.00 97.44 216 ASP A N 1
ATOM 1671 C CA . ASP A 1 216 ? -7.499 16.914 2.658 1.00 97.44 216 ASP A CA 1
ATOM 1672 C C . ASP A 1 216 ? -7.468 16.969 1.121 1.00 97.44 216 ASP A C 1
ATOM 1674 O O . ASP A 1 216 ? -8.535 17.124 0.522 1.00 97.44 216 ASP A O 1
ATOM 1678 N N . PRO A 1 217 ? -6.321 16.768 0.446 1.00 97.19 217 PRO A N 1
ATOM 1679 C CA . PRO A 1 217 ? -6.295 16.753 -1.007 1.00 97.19 217 PRO A CA 1
ATOM 1680 C C . PRO A 1 217 ? -7.084 15.573 -1.591 1.00 97.19 217 PRO A C 1
ATOM 1682 O O . PRO A 1 217 ? -7.780 15.755 -2.586 1.00 97.19 217 PRO A O 1
ATOM 1685 N N . LEU A 1 218 ? -7.049 14.377 -0.988 1.00 98.12 218 LEU A N 1
ATOM 1686 C CA . LEU A 1 218 ? -7.797 13.231 -1.523 1.00 98.12 218 LEU A CA 1
ATOM 1687 C C . LEU A 1 218 ? -9.306 13.504 -1.575 1.00 98.12 218 LEU A C 1
ATOM 1689 O O . LEU A 1 218 ? -9.921 13.297 -2.615 1.00 98.12 218 LEU A O 1
ATOM 1693 N N . THR A 1 219 ? -9.889 14.027 -0.494 1.00 97.44 219 THR A N 1
ATOM 1694 C CA . THR A 1 219 ? -11.334 14.322 -0.413 1.00 97.44 219 THR A CA 1
ATOM 1695 C C . THR A 1 219 ? -11.771 15.491 -1.295 1.00 97.44 219 THR A C 1
ATOM 1697 O O . THR A 1 219 ? -12.949 15.595 -1.623 1.00 97.44 219 THR A O 1
ATOM 1700 N N . ARG A 1 220 ? -10.844 16.368 -1.700 1.00 96.62 220 ARG A N 1
ATOM 1701 C CA . ARG A 1 220 ? -11.118 17.461 -2.649 1.00 96.62 220 ARG A CA 1
ATOM 1702 C C . ARG A 1 220 ? -11.119 17.009 -4.108 1.00 96.62 220 ARG A C 1
ATOM 1704 O O . ARG A 1 220 ? -11.735 17.674 -4.934 1.00 96.62 220 ARG A O 1
ATOM 1711 N N . HIS A 1 221 ? -10.412 15.926 -4.427 1.00 96.50 221 HIS A N 1
ATOM 1712 C CA . HIS A 1 221 ? -10.185 15.491 -5.808 1.00 96.50 221 HIS A CA 1
ATOM 1713 C C . HIS A 1 221 ? -10.852 14.157 -6.164 1.00 96.50 221 HIS A C 1
ATOM 1715 O O . HIS A 1 221 ? -11.074 13.899 -7.345 1.00 96.50 221 HIS A O 1
ATOM 1721 N N . TYR A 1 222 ? -11.185 13.323 -5.177 1.00 96.62 222 TYR A N 1
ATOM 1722 C CA . TYR A 1 222 ? -11.691 11.969 -5.393 1.00 96.62 222 TYR A CA 1
ATOM 1723 C C . TYR A 1 222 ? -12.844 11.627 -4.449 1.00 96.62 222 TYR A C 1
ATOM 1725 O O . TYR A 1 222 ? -12.999 12.204 -3.371 1.00 96.62 222 TYR A O 1
ATOM 1733 N N . ALA A 1 223 ? -13.630 10.622 -4.837 1.00 91.56 223 ALA A N 1
ATOM 1734 C CA . ALA A 1 223 ? -14.590 9.991 -3.943 1.00 91.56 223 ALA A CA 1
ATOM 1735 C C . ALA A 1 223 ? -13.838 9.125 -2.921 1.00 91.56 223 ALA A C 1
ATOM 1737 O O . ALA A 1 223 ? -13.273 8.083 -3.272 1.00 91.56 223 ALA A O 1
ATOM 1738 N N . VAL A 1 224 ? -13.834 9.566 -1.660 1.00 97.88 224 VAL A N 1
ATOM 1739 C CA . VAL A 1 224 ? -13.141 8.884 -0.562 1.00 97.88 224 VAL A CA 1
ATOM 1740 C C . VAL A 1 224 ? -14.139 8.165 0.348 1.00 97.88 224 VAL A C 1
ATOM 1742 O O . VAL A 1 224 ? -15.049 8.791 0.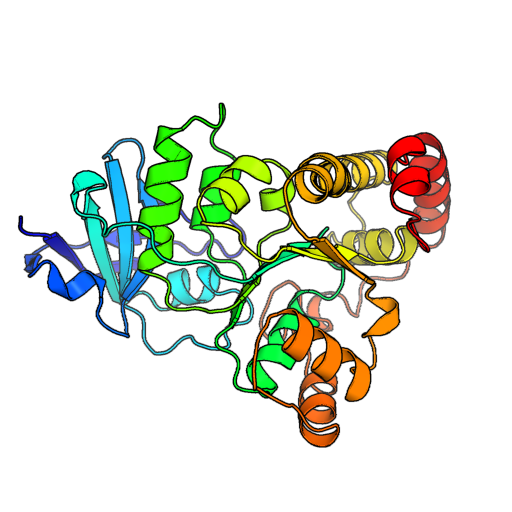889 1.00 97.88 224 VAL A O 1
ATOM 1745 N N . ARG A 1 225 ? -13.939 6.862 0.575 1.00 98.00 225 ARG A N 1
ATOM 1746 C CA . ARG A 1 225 ? -14.603 6.091 1.638 1.00 98.00 225 ARG A CA 1
ATOM 1747 C C . ARG A 1 225 ? -13.691 6.009 2.854 1.00 98.00 225 ARG A C 1
ATOM 1749 O O . ARG A 1 225 ? -12.668 5.325 2.827 1.00 98.00 225 ARG A O 1
ATOM 1756 N N . ILE A 1 226 ? -14.073 6.693 3.925 1.00 98.31 226 ILE A N 1
ATOM 1757 C CA . ILE A 1 226 ? -13.381 6.616 5.213 1.00 98.31 226 ILE A CA 1
ATOM 1758 C C . ILE A 1 226 ? -13.888 5.380 5.957 1.00 98.31 226 ILE A C 1
ATOM 1760 O O . ILE A 1 226 ? -15.095 5.216 6.122 1.00 98.31 226 ILE A O 1
ATOM 1764 N N . CYS A 1 227 ? -12.970 4.511 6.371 1.00 98.25 227 CYS A N 1
ATOM 1765 C CA . CYS A 1 227 ? -13.263 3.276 7.095 1.00 98.25 227 CYS A CA 1
ATOM 1766 C C . CYS A 1 227 ? -12.574 3.323 8.455 1.00 98.25 227 CYS A C 1
ATOM 1768 O O . CYS A 1 227 ? -11.358 3.506 8.506 1.00 98.25 227 CYS A O 1
ATOM 1770 N N . TYR A 1 228 ? -13.315 3.122 9.539 1.00 98.06 228 TYR A N 1
ATOM 1771 C CA . TYR A 1 228 ? -12.733 3.025 10.875 1.00 98.06 228 TYR A CA 1
ATOM 1772 C C . TYR A 1 228 ? -12.524 1.562 11.228 1.00 98.06 228 TYR A C 1
ATOM 1774 O O . TYR A 1 228 ? -13.418 0.747 11.012 1.00 98.06 228 TYR A O 1
ATOM 1782 N N . TYR A 1 229 ? -11.353 1.234 11.768 1.00 97.69 229 TYR A N 1
ATOM 1783 C CA . TYR A 1 229 ? -11.031 -0.102 12.262 1.00 97.69 229 TYR A CA 1
ATOM 1784 C C . TYR A 1 229 ? -12.128 -0.651 13.175 1.00 97.69 229 TYR A C 1
ATOM 1786 O O . TYR A 1 229 ? -12.516 -1.807 13.062 1.00 97.69 229 TYR A O 1
ATOM 1794 N N . GLU A 1 230 ? -12.669 0.209 14.027 1.00 96.81 230 GLU A N 1
ATOM 1795 C CA . GLU A 1 230 ? -13.710 -0.089 15.000 1.00 96.81 230 GLU A CA 1
ATOM 1796 C C . GLU A 1 230 ? -15.017 -0.570 14.346 1.00 96.81 230 GLU A C 1
ATOM 1798 O O . GLU A 1 230 ? -15.741 -1.351 14.955 1.00 96.81 230 GLU A O 1
ATOM 1803 N N . ASP A 1 231 ? -15.300 -0.179 13.098 1.00 96.25 231 ASP A N 1
ATOM 1804 C CA . ASP A 1 231 ? -16.500 -0.625 12.378 1.00 96.25 231 ASP A CA 1
ATOM 1805 C C . ASP A 1 231 ? -16.339 -2.030 11.767 1.00 96.25 231 ASP A C 1
ATOM 1807 O O . ASP A 1 231 ? -17.331 -2.683 11.443 1.00 96.25 231 ASP A O 1
ATOM 1811 N N . PHE A 1 232 ? -15.100 -2.504 11.574 1.00 96.00 232 PHE A N 1
ATOM 1812 C CA . PHE A 1 232 ? -14.818 -3.778 10.900 1.00 96.00 232 PHE A CA 1
ATOM 1813 C C . PHE A 1 232 ? -13.914 -4.733 11.676 1.00 96.00 232 PHE A C 1
ATOM 1815 O O . PHE A 1 232 ? -13.555 -5.780 11.138 1.00 96.00 232 PHE A O 1
ATOM 1822 N N . ALA A 1 233 ? -13.564 -4.418 12.923 1.00 94.31 233 ALA A N 1
ATOM 1823 C CA . ALA A 1 233 ? -12.700 -5.253 13.756 1.00 94.31 233 ALA A CA 1
ATOM 1824 C C . ALA A 1 233 ? -13.217 -6.700 13.864 1.00 94.31 233 ALA A C 1
ATOM 1826 O O . ALA A 1 233 ? -12.425 -7.636 13.786 1.00 94.31 233 ALA A O 1
ATOM 1827 N N . ASP A 1 234 ? -14.541 -6.870 13.933 1.00 93.56 234 ASP A N 1
ATOM 1828 C CA . ASP A 1 234 ? -15.208 -8.175 14.021 1.00 93.56 234 ASP A CA 1
ATOM 1829 C C . ASP A 1 234 ? -15.634 -8.754 12.658 1.00 93.56 234 ASP A C 1
ATOM 1831 O O . ASP A 1 234 ? -16.329 -9.766 12.614 1.00 93.56 234 ASP A O 1
ATOM 1835 N N . LEU A 1 235 ? -15.255 -8.110 11.544 1.00 94.56 235 LEU A N 1
ATOM 1836 C CA . LEU A 1 235 ? -15.579 -8.508 10.167 1.00 94.56 235 LEU A CA 1
ATOM 1837 C C . LEU A 1 235 ? -17.044 -8.950 9.980 1.00 94.56 235 LEU A C 1
ATOM 1839 O O . LEU A 1 235 ? -17.348 -10.110 9.695 1.00 94.56 235 LEU A O 1
ATOM 1843 N N . GLN A 1 236 ? -17.967 -8.001 10.123 1.00 96.75 236 GLN A N 1
ATOM 1844 C CA . GLN A 1 236 ? -19.387 -8.244 9.873 1.00 96.75 236 GLN A CA 1
ATOM 1845 C C . GLN A 1 236 ? -19.670 -8.328 8.368 1.00 96.75 236 GLN A C 1
ATOM 1847 O O . GLN A 1 236 ? -19.295 -7.428 7.610 1.00 96.75 236 GLN A O 1
ATOM 1852 N N . GLU A 1 237 ? -20.390 -9.370 7.943 1.00 97.38 237 GLU A N 1
ATOM 1853 C CA . GLU A 1 237 ? -20.728 -9.626 6.536 1.00 97.38 237 GLU A CA 1
ATOM 1854 C C . GLU A 1 237 ? -21.333 -8.402 5.835 1.00 97.38 237 GLU A C 1
ATOM 1856 O O . GLU A 1 237 ? -20.888 -8.019 4.751 1.00 97.38 237 GLU A O 1
ATOM 1861 N N . GLY A 1 238 ? -22.315 -7.752 6.469 1.00 97.62 238 GLY A N 1
ATOM 1862 C CA . GLY A 1 238 ? -22.994 -6.589 5.896 1.00 97.62 238 GLY A CA 1
ATOM 1863 C C . GLY A 1 238 ? -22.049 -5.419 5.615 1.00 97.62 238 GLY A C 1
ATOM 1864 O O . GLY A 1 238 ? -22.145 -4.799 4.558 1.00 97.62 238 GLY A O 1
ATOM 1865 N N . TYR A 1 239 ? -21.097 -5.158 6.516 1.00 97.88 239 TYR A N 1
ATOM 1866 C CA . TYR A 1 239 ? -20.131 -4.072 6.354 1.00 97.88 239 TYR A CA 1
ATOM 1867 C C . TYR A 1 239 ? -19.142 -4.364 5.218 1.00 97.88 239 TYR A C 1
ATOM 1869 O O . TYR A 1 239 ? -18.904 -3.517 4.359 1.00 97.88 239 TYR A O 1
ATOM 1877 N N . VAL A 1 240 ? -18.592 -5.583 5.160 1.00 98.19 240 VAL A N 1
ATOM 1878 C CA . VAL A 1 240 ? -17.639 -5.949 4.098 1.00 98.19 240 VAL A CA 1
ATOM 1879 C C . VAL A 1 240 ? -18.325 -5.974 2.728 1.00 98.19 240 VAL A C 1
ATOM 1881 O O . VAL A 1 240 ? -17.767 -5.462 1.758 1.00 98.19 240 VAL A O 1
ATOM 1884 N N . ASN A 1 241 ? -19.551 -6.500 2.639 1.00 98.31 241 ASN A N 1
ATOM 1885 C CA . ASN A 1 241 ? -20.319 -6.517 1.391 1.00 98.31 241 ASN A CA 1
ATOM 1886 C C . ASN A 1 241 ? -20.727 -5.108 0.918 1.00 98.31 241 ASN A C 1
ATOM 1888 O O . ASN A 1 241 ? -20.733 -4.867 -0.291 1.00 98.31 241 ASN A O 1
ATOM 1892 N N . ASP A 1 242 ? -20.998 -4.166 1.829 1.00 98.31 242 ASP A N 1
ATOM 1893 C CA . ASP A 1 242 ? -21.189 -2.746 1.492 1.00 98.31 242 ASP A CA 1
ATOM 1894 C C . ASP A 1 242 ? -19.924 -2.139 0.868 1.00 98.31 242 ASP A C 1
ATOM 1896 O O . ASP A 1 242 ? -19.988 -1.511 -0.191 1.00 98.31 242 ASP A O 1
ATOM 1900 N N . LEU A 1 243 ? -18.749 -2.399 1.453 1.00 98.00 243 LEU A N 1
ATOM 1901 C CA . LEU A 1 243 ? -17.482 -1.933 0.887 1.00 98.00 243 LEU A CA 1
ATOM 1902 C C . LEU A 1 243 ? -17.198 -2.547 -0.489 1.00 98.00 243 LEU A C 1
ATOM 1904 O O . LEU A 1 243 ? -16.77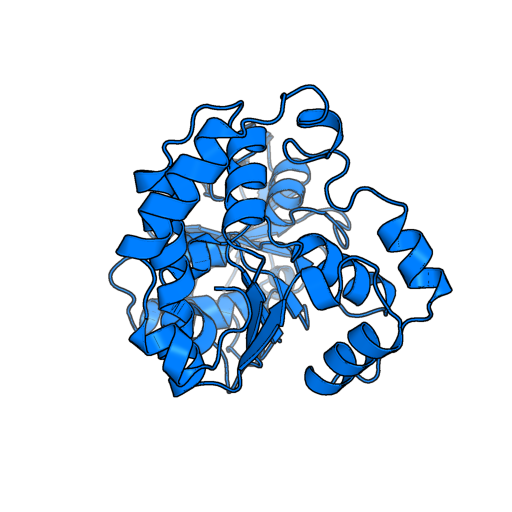7 -1.829 -1.397 1.00 98.00 243 LEU A O 1
ATOM 1908 N N . LEU A 1 244 ? -17.460 -3.845 -0.675 1.00 97.81 244 LEU A N 1
ATOM 1909 C CA . LEU A 1 244 ? -17.333 -4.514 -1.975 1.00 97.81 244 LEU A CA 1
ATOM 1910 C C . LEU A 1 244 ? -18.232 -3.857 -3.032 1.00 97.81 244 LEU A C 1
ATOM 1912 O O . LEU A 1 244 ? -17.765 -3.557 -4.134 1.00 97.81 244 LEU A O 1
ATOM 1916 N N . ALA A 1 245 ? -19.488 -3.568 -2.685 1.00 97.56 245 ALA A N 1
ATOM 1917 C CA . ALA A 1 245 ? -20.420 -2.880 -3.571 1.00 97.56 245 ALA A CA 1
ATOM 1918 C C . ALA A 1 245 ? -19.967 -1.444 -3.887 1.00 97.56 245 ALA A C 1
ATOM 1920 O O . ALA A 1 245 ? -19.977 -1.042 -5.051 1.00 97.56 245 ALA A O 1
ATOM 1921 N N . TRP A 1 246 ? -19.500 -0.689 -2.886 1.00 97.44 246 TRP A N 1
ATOM 1922 C CA . TRP A 1 246 ? -18.967 0.665 -3.073 1.00 97.44 246 TRP A CA 1
ATOM 1923 C C . TRP A 1 246 ? -17.750 0.687 -4.011 1.00 97.44 246 TRP A C 1
ATOM 1925 O O . TRP A 1 246 ? -17.647 1.570 -4.867 1.00 97.44 246 TRP A O 1
ATOM 1935 N N . MET A 1 247 ? -16.872 -0.320 -3.918 1.00 95.81 247 MET A N 1
ATOM 1936 C CA . MET A 1 247 ? -15.738 -0.513 -4.833 1.00 95.81 247 MET A CA 1
ATOM 1937 C C . MET A 1 247 ? -16.162 -0.866 -6.269 1.00 95.81 247 MET A C 1
ATOM 1939 O O . MET A 1 247 ? -15.319 -0.884 -7.165 1.00 95.81 247 MET A O 1
ATOM 1943 N N . GLY A 1 248 ? -17.453 -1.116 -6.511 1.00 94.62 248 GLY A N 1
ATOM 1944 C CA . GLY A 1 248 ? -17.987 -1.566 -7.795 1.00 94.62 248 GLY A CA 1
ATOM 1945 C C . GLY A 1 248 ? -17.783 -3.060 -8.053 1.00 94.62 248 GLY A C 1
ATOM 1946 O O . GLY A 1 248 ? -17.886 -3.490 -9.199 1.00 94.62 248 GLY A O 1
ATOM 1947 N N . SER A 1 249 ? -17.478 -3.850 -7.019 1.00 94.75 249 SER A N 1
ATOM 1948 C CA . SER A 1 249 ? -17.299 -5.296 -7.136 1.00 94.75 249 SER A CA 1
ATOM 1949 C C . SER A 1 249 ? -18.634 -6.037 -7.018 1.00 94.75 249 SER A C 1
ATOM 1951 O O . SER A 1 249 ? -19.449 -5.774 -6.130 1.00 94.75 249 SER A O 1
ATOM 1953 N N . GLY A 1 250 ? -18.840 -7.018 -7.900 1.00 95.62 250 GLY A N 1
ATOM 1954 C CA . GLY A 1 250 ? -19.937 -7.985 -7.795 1.00 95.62 250 GLY A CA 1
ATOM 1955 C C . GLY A 1 250 ? -19.678 -9.096 -6.771 1.00 95.62 250 GLY A C 1
ATOM 1956 O O . GLY A 1 250 ? -20.583 -9.874 -6.481 1.00 95.62 250 GLY A O 1
ATOM 1957 N N . ALA A 1 251 ? -18.461 -9.171 -6.223 1.00 96.88 251 ALA A N 1
ATOM 1958 C CA . ALA A 1 251 ? -18.082 -10.170 -5.236 1.00 96.88 251 ALA A CA 1
ATOM 1959 C C . ALA A 1 251 ? -18.914 -10.056 -3.952 1.00 96.88 251 ALA A C 1
ATOM 1961 O O . ALA A 1 251 ? -19.401 -8.981 -3.580 1.00 96.88 251 ALA A O 1
ATOM 1962 N N . ARG A 1 252 ? -19.054 -11.184 -3.260 1.00 97.12 252 ARG A N 1
ATOM 1963 C CA . ARG A 1 252 ? -19.689 -11.282 -1.948 1.00 97.12 252 ARG A CA 1
ATOM 1964 C C . ARG A 1 252 ? -18.867 -12.208 -1.076 1.00 97.12 252 ARG A C 1
ATOM 1966 O O . ARG A 1 252 ? -18.247 -13.146 -1.568 1.00 97.12 252 ARG A O 1
ATOM 1973 N N . VAL A 1 253 ? -18.900 -11.941 0.216 1.00 97.81 253 VAL A N 1
ATOM 1974 C CA . VAL A 1 253 ? -18.300 -12.794 1.234 1.00 97.81 253 VAL A CA 1
ATOM 1975 C C . VAL A 1 253 ? -19.376 -13.207 2.225 1.00 97.81 253 VAL A C 1
ATOM 1977 O O . VAL A 1 253 ? -20.299 -12.439 2.491 1.00 97.81 253 VAL A O 1
ATOM 1980 N N . SER A 1 254 ? -19.269 -14.426 2.738 1.00 97.81 254 SER A N 1
ATOM 1981 C CA . SER A 1 254 ? -20.130 -14.943 3.801 1.00 97.81 254 SER A CA 1
ATOM 1982 C C . SER A 1 254 ? -19.506 -14.726 5.177 1.00 97.81 254 SER A C 1
ATOM 1984 O O . SER A 1 254 ? -18.279 -14.697 5.321 1.00 97.81 254 SER A O 1
ATOM 1986 N N . GLN A 1 255 ? -20.336 -14.683 6.219 1.00 97.75 255 GLN A N 1
ATOM 1987 C CA . GLN A 1 255 ? -19.858 -14.623 7.602 1.00 97.75 255 GLN A CA 1
ATOM 1988 C C . GLN A 1 255 ? -18.901 -15.778 7.960 1.00 97.75 255 GLN A C 1
ATOM 1990 O O . GLN A 1 255 ? -17.977 -15.586 8.747 1.00 97.75 255 GLN A O 1
ATOM 1995 N N . ALA A 1 256 ? -19.073 -16.964 7.363 1.00 96.62 256 ALA A N 1
ATOM 1996 C CA . ALA A 1 256 ? -18.189 -18.111 7.585 1.00 96.62 256 ALA A CA 1
ATOM 1997 C C . ALA A 1 256 ? -16.767 -17.871 7.044 1.00 96.62 256 ALA A C 1
ATOM 1999 O O . ALA A 1 256 ? -15.790 -18.146 7.738 1.00 96.62 256 ALA A O 1
ATOM 2000 N N . GLN A 1 257 ? -16.644 -17.302 5.840 1.00 96.56 257 GLN A N 1
ATOM 2001 C CA . GLN A 1 257 ? -15.345 -16.926 5.267 1.00 96.56 257 GLN A CA 1
ATOM 2002 C C . GLN A 1 257 ? -14.670 -15.825 6.095 1.00 96.56 257 GLN A C 1
ATOM 2004 O O . GLN A 1 257 ? -13.467 -15.876 6.339 1.00 96.56 257 GLN A O 1
ATOM 2009 N N . LEU A 1 258 ? -15.442 -14.845 6.575 1.00 96.69 258 LEU A N 1
ATOM 2010 C CA . LEU A 1 258 ? -14.921 -13.778 7.433 1.00 96.69 258 LEU A CA 1
ATOM 2011 C C . LEU A 1 258 ? -14.453 -14.293 8.797 1.00 96.69 258 LEU A C 1
ATOM 2013 O O . LEU A 1 258 ? -13.422 -13.843 9.291 1.00 96.69 258 LEU A O 1
ATOM 2017 N N . ALA A 1 259 ? -15.154 -15.271 9.376 1.00 94.12 259 ALA A N 1
ATOM 2018 C CA . ALA A 1 259 ? -14.727 -15.919 10.612 1.00 94.12 259 ALA A CA 1
ATOM 2019 C C . ALA A 1 259 ? -13.378 -16.644 10.446 1.00 94.12 259 ALA A C 1
ATOM 2021 O O . ALA A 1 259 ? -12.539 -16.588 11.345 1.00 94.12 259 ALA A O 1
ATOM 2022 N N . GLU A 1 260 ? -13.127 -17.269 9.289 1.00 93.81 260 GLU A N 1
ATOM 2023 C CA . GLU A 1 260 ? -11.822 -17.868 8.984 1.00 93.81 260 GLU A CA 1
ATOM 2024 C C . GLU A 1 260 ? -10.711 -16.809 8.915 1.00 93.81 260 GLU A C 1
ATOM 2026 O O . GLU A 1 260 ? -9.626 -17.008 9.466 1.00 93.81 260 GLU A O 1
ATOM 2031 N N . VAL A 1 261 ? -10.989 -15.666 8.279 1.00 93.25 261 VAL A N 1
ATOM 2032 C CA . VAL A 1 261 ? -10.048 -14.539 8.209 1.00 93.25 261 VAL A CA 1
ATOM 2033 C C . VAL A 1 261 ? -9.755 -13.981 9.605 1.00 93.25 261 VAL A C 1
ATOM 2035 O O . VAL A 1 261 ? -8.589 -13.800 9.947 1.00 93.25 261 VAL A O 1
ATOM 2038 N N . ALA A 1 262 ? -10.784 -13.745 10.424 1.00 90.19 262 ALA A N 1
ATOM 2039 C CA . ALA A 1 262 ? -10.643 -13.207 11.780 1.00 90.19 262 ALA A CA 1
ATOM 2040 C C . ALA A 1 262 ? -9.905 -14.166 12.734 1.00 90.19 262 ALA A C 1
ATOM 2042 O O . ALA A 1 262 ? -9.183 -13.727 13.635 1.00 90.19 262 ALA A O 1
ATOM 2043 N N . GLY A 1 263 ? -10.065 -15.478 12.532 1.00 86.31 263 GLY A N 1
ATOM 2044 C CA . GLY A 1 263 ? -9.391 -16.510 13.320 1.00 86.31 263 GLY A CA 1
ATOM 2045 C C . GLY A 1 263 ? -7.879 -16.575 13.088 1.00 86.31 263 GLY A C 1
ATOM 2046 O O . GLY A 1 263 ? -7.145 -17.034 13.963 1.00 86.31 263 GLY A O 1
ATOM 2047 N N . LYS A 1 264 ? -7.395 -16.086 11.942 1.00 86.44 264 LYS A N 1
ATOM 2048 C CA . LYS A 1 264 ? -5.971 -16.062 11.588 1.00 86.44 264 LYS A CA 1
ATOM 2049 C C . LYS A 1 264 ? -5.341 -14.732 11.986 1.00 86.44 264 LYS A C 1
ATOM 2051 O O . LYS A 1 264 ? -5.976 -13.680 11.995 1.00 86.44 264 LYS A O 1
ATOM 2056 N N . ASP A 1 265 ? -4.061 -14.742 12.344 1.00 84.12 265 ASP A N 1
ATOM 2057 C CA . ASP A 1 265 ? -3.320 -13.487 12.417 1.00 84.12 265 ASP A CA 1
ATOM 2058 C C . ASP A 1 265 ? -3.089 -12.966 10.998 1.00 84.12 265 ASP A C 1
ATOM 2060 O O . ASP A 1 265 ? -2.338 -13.545 10.220 1.00 84.12 265 ASP A O 1
ATOM 2064 N N . ALA A 1 266 ? -3.726 -11.842 10.663 1.00 81.00 266 ALA A N 1
ATOM 2065 C CA . ALA A 1 266 ? -3.579 -11.205 9.358 1.00 81.00 266 ALA A CA 1
ATOM 2066 C C . ALA A 1 266 ? -2.117 -10.844 9.032 1.00 81.00 266 ALA A C 1
ATOM 2068 O O . ALA A 1 266 ? -1.812 -10.534 7.882 1.00 81.00 266 ALA A O 1
ATOM 2069 N N . GLN A 1 267 ? -1.226 -10.850 10.033 1.00 80.75 267 GLN A N 1
ATOM 2070 C CA . GLN A 1 267 ? 0.203 -10.597 9.885 1.00 80.75 267 GLN A CA 1
ATOM 2071 C C . GLN A 1 267 ? 1.093 -11.780 10.290 1.00 80.75 267 GLN A C 1
ATOM 2073 O O . GLN A 1 267 ? 2.287 -11.578 10.535 1.00 80.75 267 GLN A O 1
ATOM 2078 N N . GLU A 1 268 ? 0.540 -12.995 10.345 1.00 82.19 268 GLU A N 1
ATOM 2079 C CA . GLU A 1 268 ? 1.279 -14.222 10.659 1.00 82.19 268 GLU A CA 1
ATOM 2080 C C . GLU A 1 268 ? 2.547 -14.362 9.798 1.00 82.19 268 GLU A C 1
ATOM 2082 O O . GLU A 1 268 ? 2.571 -13.998 8.620 1.00 82.19 268 GLU A O 1
ATOM 2087 N N . GLY A 1 269 ? 3.631 -14.851 10.408 1.00 76.06 269 GLY A N 1
ATOM 2088 C CA . GLY A 1 269 ? 4.920 -15.039 9.733 1.00 76.06 269 GLY A CA 1
ATOM 2089 C C . GLY A 1 269 ? 5.727 -13.757 9.489 1.00 76.06 269 GLY A C 1
ATOM 2090 O O . GLY A 1 269 ? 6.805 -13.820 8.899 1.00 76.06 269 GLY A O 1
ATOM 2091 N N . THR A 1 270 ? 5.253 -12.596 9.953 1.00 78.00 270 THR A N 1
ATOM 2092 C CA . THR A 1 270 ? 5.964 -11.317 9.800 1.00 78.00 270 THR A CA 1
ATOM 2093 C C . THR A 1 270 ? 6.506 -10.791 11.128 1.00 78.00 270 THR A C 1
ATOM 2095 O O . THR A 1 270 ? 6.061 -11.186 12.204 1.00 78.00 270 THR A O 1
ATOM 2098 N N . THR A 1 271 ? 7.418 -9.817 11.072 1.00 75.12 271 THR A N 1
ATOM 2099 C CA . THR A 1 271 ? 7.896 -9.076 12.259 1.00 75.12 271 THR A CA 1
ATOM 2100 C C . THR A 1 271 ? 6.798 -8.255 12.945 1.00 75.12 271 THR A C 1
ATOM 2102 O O . THR A 1 271 ? 7.032 -7.678 14.001 1.00 75.12 271 THR A O 1
ATOM 2105 N N . TYR A 1 272 ? 5.609 -8.186 12.344 1.00 77.25 272 TYR A N 1
ATOM 2106 C CA . TYR A 1 272 ? 4.452 -7.435 12.819 1.00 77.25 272 TYR A CA 1
ATOM 2107 C C . TYR A 1 272 ? 3.348 -8.330 13.402 1.00 77.25 272 TYR A C 1
ATOM 2109 O O . TYR A 1 272 ? 2.315 -7.800 13.820 1.00 77.25 272 TYR A O 1
ATOM 2117 N N . ALA A 1 273 ? 3.551 -9.654 13.410 1.00 81.06 273 ALA A N 1
ATOM 2118 C CA . ALA A 1 273 ? 2.608 -10.626 13.951 1.00 81.06 273 ALA A CA 1
ATOM 2119 C C . ALA A 1 273 ? 2.288 -10.344 15.428 1.00 81.06 273 ALA A C 1
ATOM 2121 O O . ALA A 1 273 ? 3.133 -9.854 16.183 1.00 81.06 273 ALA A O 1
ATOM 2122 N N . ARG A 1 274 ? 1.086 -10.722 15.871 1.00 79.25 274 ARG A N 1
ATOM 2123 C CA . ARG A 1 274 ? 0.653 -10.657 17.276 1.00 79.25 274 ARG A CA 1
ATOM 2124 C C . ARG A 1 274 ? 1.649 -11.358 18.196 1.00 79.25 274 ARG A C 1
ATOM 2126 O O . ARG A 1 274 ? 1.993 -10.825 19.249 1.00 79.25 274 ARG A O 1
ATOM 2133 N N . ASP A 1 275 ? 2.187 -12.491 17.756 1.00 78.25 275 ASP A N 1
ATOM 2134 C CA . ASP A 1 275 ? 3.207 -13.240 18.490 1.00 78.25 275 ASP A CA 1
ATOM 2135 C C . ASP A 1 275 ? 4.517 -12.473 18.705 1.00 78.25 275 ASP A C 1
ATOM 2137 O O . ASP A 1 275 ? 5.181 -12.691 19.717 1.00 78.25 275 ASP A O 1
ATOM 2141 N N . ALA A 1 276 ? 4.879 -11.556 17.802 1.00 76.50 276 ALA A N 1
ATOM 2142 C CA . ALA A 1 276 ? 6.091 -10.748 17.928 1.00 76.50 276 ALA A CA 1
ATOM 2143 C C . ALA A 1 276 ? 5.964 -9.656 19.006 1.00 76.50 276 ALA A C 1
ATOM 2145 O O . ALA A 1 276 ? 6.975 -9.188 19.526 1.00 76.50 276 ALA A O 1
ATOM 2146 N N . VAL A 1 277 ? 4.735 -9.261 19.363 1.00 80.88 277 VAL A N 1
ATOM 2147 C CA . VAL A 1 277 ? 4.461 -8.164 20.312 1.00 80.88 277 VAL A CA 1
ATOM 2148 C C . VAL A 1 277 ? 3.752 -8.611 21.592 1.00 80.88 277 VAL A C 1
ATOM 2150 O O . VAL A 1 277 ? 3.585 -7.798 22.496 1.00 80.88 277 VAL A O 1
ATOM 2153 N N . LYS A 1 278 ? 3.361 -9.888 21.714 1.00 81.75 278 LYS A N 1
ATOM 2154 C CA . LYS A 1 278 ? 2.560 -10.399 22.846 1.00 81.75 278 LYS A CA 1
ATOM 2155 C C . LYS A 1 278 ? 3.197 -10.214 24.226 1.00 81.75 278 LYS A C 1
ATOM 2157 O O . LYS A 1 278 ? 2.481 -10.145 25.215 1.00 81.75 278 LYS A O 1
ATOM 2162 N N . ASN A 1 279 ? 4.526 -10.134 24.285 1.00 84.19 279 ASN A N 1
ATOM 2163 C CA . ASN A 1 279 ? 5.277 -9.981 25.534 1.00 84.19 279 ASN A CA 1
ATOM 2164 C C . ASN A 1 279 ? 5.630 -8.519 25.848 1.00 84.19 279 ASN A C 1
ATOM 2166 O O . ASN A 1 279 ? 6.282 -8.259 26.857 1.00 84.19 279 ASN A O 1
ATOM 2170 N N . VAL A 1 280 ? 5.256 -7.567 24.987 1.00 84.25 280 VAL A N 1
ATOM 2171 C CA . VAL A 1 280 ? 5.511 -6.145 25.228 1.00 84.25 280 VAL A CA 1
ATOM 2172 C C . VAL A 1 280 ? 4.393 -5.617 26.134 1.00 84.25 280 VAL A C 1
ATOM 2174 O O . VAL A 1 280 ? 3.233 -5.634 25.712 1.00 84.25 280 VAL A O 1
ATOM 2177 N N . PRO A 1 281 ? 4.700 -5.176 27.369 1.00 87.06 281 PRO A N 1
ATOM 2178 C CA . PRO A 1 281 ? 3.682 -4.730 28.309 1.00 87.06 281 PRO A CA 1
ATOM 2179 C C . PRO A 1 281 ? 2.989 -3.468 27.801 1.00 87.06 281 PRO A C 1
ATOM 2181 O O . PRO A 1 281 ? 3.566 -2.676 27.048 1.00 87.06 281 PRO A O 1
ATOM 2184 N N . GLU A 1 282 ? 1.748 -3.275 28.240 1.00 88.81 282 GLU A N 1
ATOM 2185 C CA . GLU A 1 282 ? 1.060 -2.011 28.014 1.00 88.81 282 GLU A CA 1
ATOM 2186 C C . GLU A 1 282 ? 1.771 -0.860 28.731 1.00 88.81 282 GLU A C 1
ATOM 2188 O O . GLU A 1 282 ? 2.388 -1.038 29.781 1.00 88.81 282 GLU A O 1
ATOM 2193 N N . ASP A 1 283 ? 1.658 0.333 28.151 1.00 93.12 283 ASP A N 1
ATOM 2194 C CA . ASP A 1 283 ? 2.286 1.561 28.637 1.00 93.12 283 ASP A CA 1
ATOM 2195 C C . ASP A 1 283 ? 1.193 2.635 28.828 1.00 93.12 283 ASP A C 1
ATOM 2197 O O . ASP A 1 283 ? 0.951 3.448 27.928 1.00 93.12 283 ASP A O 1
ATOM 2201 N N . PRO A 1 284 ? 0.443 2.606 29.953 1.00 95.31 284 PRO A N 1
ATOM 2202 C CA . PRO A 1 284 ? -0.637 3.562 30.207 1.00 95.31 284 PRO A CA 1
ATOM 2203 C C . PRO A 1 284 ? -0.151 5.015 30.250 1.00 95.31 284 PRO A C 1
ATOM 2205 O O . PRO A 1 284 ? -0.842 5.903 29.753 1.00 95.31 284 PRO A O 1
ATOM 2208 N N . ALA A 1 285 ? 1.057 5.244 30.775 1.00 96.62 285 ALA A N 1
ATOM 2209 C CA . ALA A 1 285 ? 1.674 6.566 30.827 1.00 96.62 285 ALA A CA 1
ATOM 2210 C C . ALA A 1 285 ? 1.925 7.122 29.416 1.00 96.62 285 ALA A C 1
ATOM 2212 O O . ALA A 1 285 ? 1.629 8.286 29.148 1.00 96.62 285 ALA A O 1
ATOM 2213 N N . PHE A 1 286 ? 2.394 6.285 28.482 1.00 97.25 286 PHE A N 1
ATOM 2214 C CA . PHE A 1 286 ? 2.504 6.675 27.077 1.00 97.25 286 PHE A CA 1
ATOM 2215 C C . PHE A 1 286 ? 1.144 7.009 26.454 1.00 97.25 286 PHE A C 1
ATOM 2217 O O . PHE A 1 286 ? 1.053 7.992 25.723 1.00 97.25 286 PHE A O 1
ATOM 2224 N N . ARG A 1 287 ? 0.085 6.231 26.730 1.00 97.62 287 ARG A N 1
ATOM 2225 C CA . ARG A 1 287 ? -1.265 6.501 26.189 1.00 97.62 287 ARG A CA 1
ATOM 2226 C C . ARG A 1 287 ? -1.773 7.878 26.616 1.00 97.62 287 ARG A C 1
ATOM 2228 O O . ARG A 1 287 ? -2.281 8.623 25.781 1.00 97.62 287 ARG A O 1
ATOM 2235 N N . GLU A 1 288 ? -1.604 8.223 27.891 1.00 97.88 288 GLU A N 1
ATOM 2236 C CA . GLU A 1 288 ? -1.972 9.535 28.430 1.00 97.88 288 GLU A CA 1
ATOM 2237 C C . GLU A 1 288 ? -1.135 10.660 27.801 1.00 97.88 288 GLU A C 1
ATOM 2239 O O . GLU A 1 288 ? -1.690 11.629 27.276 1.00 97.88 288 GLU A O 1
ATOM 2244 N N . ALA A 1 289 ? 0.193 10.502 27.772 1.00 98.00 289 ALA A N 1
ATOM 2245 C CA . ALA A 1 289 ? 1.102 11.484 27.182 1.00 98.00 289 ALA A CA 1
ATOM 2246 C C . ALA A 1 289 ? 0.818 11.714 25.688 1.00 98.00 289 ALA A C 1
ATOM 2248 O O . ALA A 1 289 ? 0.765 12.857 25.233 1.00 98.00 289 ALA A O 1
ATOM 2249 N N . PHE A 1 290 ? 0.569 10.640 24.933 1.00 98.38 290 PHE A N 1
ATOM 2250 C CA . PHE A 1 290 ? 0.163 10.719 23.534 1.00 98.38 290 PHE A CA 1
ATOM 2251 C C . PHE A 1 290 ? -1.177 11.441 23.377 1.00 98.38 290 PHE A C 1
ATOM 2253 O O . PHE A 1 290 ? -1.286 12.310 22.518 1.00 98.38 290 PHE A O 1
ATOM 2260 N N . GLY A 1 291 ? -2.186 11.136 24.200 1.00 98.06 291 GLY A N 1
ATOM 2261 C CA . GLY A 1 291 ? -3.483 11.819 24.143 1.00 98.06 291 GLY A CA 1
ATOM 2262 C C . GLY A 1 291 ? -3.350 13.336 24.328 1.00 98.06 291 GLY A C 1
ATOM 2263 O O . GLY A 1 291 ? -3.939 14.116 23.575 1.00 98.06 291 GLY A O 1
ATOM 2264 N N . LEU A 1 292 ? -2.500 13.765 25.267 1.00 98.06 292 LEU A N 1
ATOM 2265 C CA . LEU A 1 292 ? -2.179 15.178 25.475 1.00 98.06 292 LEU A CA 1
ATOM 2266 C C . LEU A 1 292 ? -1.458 15.790 24.267 1.00 98.06 292 LEU A C 1
ATOM 2268 O O . LEU A 1 292 ? -1.833 16.879 23.828 1.00 98.06 292 LEU A O 1
ATOM 2272 N N . ALA A 1 293 ? -0.454 15.111 23.711 1.00 98.19 293 ALA A N 1
ATOM 2273 C CA . ALA A 1 293 ? 0.257 15.557 22.512 1.00 98.19 293 ALA A CA 1
ATOM 2274 C C . ALA A 1 293 ? -0.681 15.677 21.298 1.00 98.19 293 ALA A C 1
ATOM 2276 O O . ALA A 1 293 ? -0.705 16.701 20.610 1.00 98.19 293 ALA A O 1
ATOM 2277 N N . TRP A 1 294 ? -1.522 14.665 21.078 1.00 98.12 294 TRP A N 1
ATOM 2278 C CA . TRP A 1 294 ? -2.483 14.617 19.983 1.00 98.12 294 TRP A CA 1
ATOM 2279 C C . TRP A 1 294 ? -3.519 15.735 20.081 1.00 98.12 294 TRP A C 1
ATOM 2281 O O . TRP A 1 294 ? -3.781 16.407 19.086 1.00 98.12 294 TRP A O 1
ATOM 2291 N N . SER A 1 295 ? -4.031 16.028 21.281 1.00 97.12 295 SER A N 1
ATOM 2292 C CA . SER A 1 295 ? -4.995 17.118 21.489 1.00 97.12 295 SER A CA 1
ATOM 2293 C C . SER A 1 295 ? -4.490 18.484 20.996 1.00 97.12 295 SER A C 1
ATOM 2295 O O . SER A 1 295 ? -5.287 19.312 20.556 1.00 97.12 295 SER A O 1
ATOM 2297 N N . LYS A 1 296 ? -3.165 18.696 21.026 1.00 97.38 296 LYS A N 1
ATOM 2298 C CA . LYS A 1 296 ? -2.493 19.927 20.584 1.00 97.38 296 LYS A CA 1
ATOM 2299 C C . LYS A 1 296 ? -2.202 19.943 19.083 1.00 97.38 296 LYS A C 1
ATOM 2301 O O . LYS A 1 296 ? -2.113 21.018 18.499 1.00 97.38 296 LYS A O 1
ATOM 2306 N N . LEU A 1 297 ? -1.990 18.774 18.473 1.00 97.25 297 LEU A N 1
ATOM 2307 C CA . LEU A 1 297 ? -1.527 18.641 17.086 1.00 97.25 297 LEU A CA 1
ATOM 2308 C C . LEU A 1 297 ? -2.617 18.211 16.100 1.00 97.25 297 LEU A C 1
ATOM 2310 O O . LEU A 1 297 ? -2.393 18.299 14.889 1.00 97.25 297 LEU A O 1
ATOM 2314 N N . ARG A 1 298 ? -3.769 17.738 16.585 1.00 96.19 298 ARG A N 1
ATOM 2315 C CA . ARG A 1 298 ? -4.844 17.236 15.727 1.00 96.19 298 ARG A CA 1
ATOM 2316 C C . ARG A 1 298 ? -5.318 18.315 14.740 1.00 96.19 298 ARG A C 1
ATOM 2318 O O . ARG A 1 298 ? -5.493 19.467 15.139 1.00 96.19 298 ARG A O 1
ATOM 2325 N N . PRO A 1 299 ? -5.526 17.978 13.456 1.00 96.50 299 PRO A N 1
ATOM 2326 C CA . PRO A 1 299 ? -5.943 18.945 12.446 1.00 96.50 299 PRO A CA 1
ATOM 2327 C C . PRO A 1 299 ? -7.446 19.242 12.580 1.00 96.50 299 PRO A C 1
ATOM 2329 O O . PRO A 1 299 ? -8.259 18.650 11.872 1.00 96.50 299 PRO A O 1
ATOM 2332 N N . VAL A 1 300 ? -7.810 20.132 13.509 1.00 96.38 300 VAL A N 1
ATOM 2333 C CA . VAL A 1 300 ? -9.205 20.429 13.893 1.00 96.38 300 VAL A CA 1
ATOM 2334 C C . VAL A 1 300 ? -10.065 20.785 12.683 1.00 96.38 300 VAL A C 1
ATOM 2336 O O . VAL A 1 300 ? -11.125 20.200 12.494 1.00 96.38 300 VAL A O 1
ATOM 2339 N N . GLU A 1 301 ? -9.579 21.649 11.791 1.00 96.50 301 GLU A N 1
ATOM 2340 C CA . GLU A 1 301 ? -10.343 22.081 10.618 1.00 96.50 301 GLU A CA 1
ATOM 2341 C C . GLU A 1 301 ? -10.635 20.921 9.658 1.00 96.50 301 GLU A C 1
ATOM 2343 O O . GLU A 1 301 ? -11.695 20.869 9.033 1.00 96.50 301 GLU A O 1
ATOM 2348 N N . LEU A 1 302 ? -9.697 19.976 9.530 1.00 96.38 302 LEU A N 1
ATOM 2349 C CA . LEU A 1 302 ? -9.877 18.786 8.704 1.00 96.38 302 LEU A CA 1
ATOM 2350 C C . LEU A 1 302 ? -10.874 17.817 9.344 1.00 96.38 302 LEU A C 1
ATOM 2352 O O . LEU A 1 302 ? -11.733 17.285 8.640 1.00 96.38 302 LEU A O 1
ATOM 2356 N N . ILE A 1 303 ? -10.755 17.601 10.657 1.00 96.19 303 ILE A N 1
ATOM 2357 C CA . ILE A 1 303 ? -11.638 16.724 11.433 1.00 96.19 303 ILE A CA 1
ATOM 2358 C C . ILE A 1 303 ? -13.076 17.229 11.364 1.00 96.19 303 ILE A C 1
ATOM 2360 O O . ILE A 1 303 ? -13.963 16.456 11.009 1.00 96.19 303 ILE A O 1
ATOM 2364 N N . ASP A 1 304 ? -13.292 18.519 11.613 1.00 96.81 304 ASP A N 1
ATOM 2365 C CA . ASP A 1 304 ? -14.619 19.131 11.611 1.00 96.81 304 ASP A CA 1
ATOM 2366 C C . ASP A 1 304 ? -15.239 19.102 10.210 1.00 96.81 304 ASP A C 1
ATOM 2368 O O . ASP A 1 304 ? -16.391 18.697 10.037 1.00 96.81 304 ASP A O 1
ATOM 2372 N N . ARG A 1 305 ? -14.460 19.463 9.179 1.00 96.69 305 ARG A N 1
ATOM 2373 C CA . ARG A 1 305 ? -14.925 19.473 7.783 1.00 96.69 305 ARG A CA 1
ATOM 2374 C C . ARG A 1 305 ? -15.325 18.085 7.288 1.00 96.69 305 ARG A C 1
ATOM 2376 O O . ARG A 1 305 ? -16.274 17.971 6.516 1.00 96.69 305 ARG A O 1
ATOM 2383 N N . LEU A 1 306 ? -14.577 17.051 7.674 1.00 96.31 306 LEU A N 1
ATOM 2384 C CA . LEU A 1 306 ? -14.827 15.666 7.264 1.00 96.31 306 LEU A CA 1
ATOM 2385 C C . LEU A 1 306 ? -15.674 14.877 8.270 1.00 96.31 306 LEU A C 1
ATOM 2387 O O . LEU A 1 306 ? -15.954 13.707 8.018 1.00 96.31 306 LEU A O 1
ATOM 2391 N N . GLN A 1 307 ? -16.074 15.500 9.382 1.00 96.00 307 GLN A N 1
ATOM 2392 C CA . GLN A 1 307 ? -16.827 14.878 10.472 1.00 96.00 307 GLN A CA 1
ATOM 2393 C C . GLN A 1 307 ? -16.174 13.574 10.967 1.00 96.00 307 GLN A C 1
ATOM 2395 O O . GLN A 1 307 ? -16.833 12.539 11.104 1.00 96.00 307 GLN A O 1
ATOM 2400 N N . LEU A 1 308 ? -14.856 13.599 11.205 1.00 95.12 308 LEU A N 1
ATOM 2401 C CA . LEU A 1 308 ? -14.125 12.395 11.606 1.00 95.12 308 LEU A CA 1
ATOM 2402 C C . LEU A 1 308 ? -14.506 11.985 13.041 1.00 95.12 308 LEU A C 1
ATOM 2404 O O . LEU A 1 308 ? -14.204 12.697 13.989 1.00 95.12 308 LEU A O 1
ATOM 2408 N N . ARG A 1 309 ? -15.145 10.818 13.205 1.00 90.19 309 ARG A N 1
ATOM 2409 C CA . ARG A 1 309 ? -15.772 10.398 14.479 1.00 90.19 309 ARG A CA 1
ATOM 2410 C C . ARG A 1 309 ? -14.803 10.135 15.635 1.00 90.19 309 ARG A C 1
ATOM 2412 O O . ARG A 1 309 ? -15.161 10.379 16.780 1.00 90.19 309 ARG A O 1
ATOM 2419 N N . LEU A 1 310 ? -13.637 9.565 15.339 1.00 82.44 310 LEU A N 1
ATOM 2420 C CA . LEU A 1 310 ? -12.707 9.016 16.336 1.00 82.44 310 LEU A CA 1
ATOM 2421 C C . LEU A 1 310 ? -11.346 9.725 16.350 1.00 82.44 310 LEU A C 1
ATOM 2423 O O . LEU A 1 310 ? -10.444 9.249 17.020 1.00 82.44 310 LEU A O 1
ATOM 2427 N N . ILE A 1 311 ? -11.168 10.810 15.587 1.00 84.62 311 ILE A N 1
ATOM 2428 C CA . ILE A 1 311 ? -9.863 11.465 15.371 1.00 84.62 311 ILE A CA 1
ATOM 2429 C C . ILE A 1 311 ? -9.740 12.755 16.183 1.00 84.62 311 ILE A C 1
ATOM 2431 O O . ILE A 1 311 ? -10.705 13.546 16.202 1.00 84.62 311 ILE A O 1
#

pLDDT: mean 94.45, std 5.49, range [67.06, 98.75]

Secondary structure (DSSP, 8-state):
--EEEEEEEEE---SSSPP-GGGEEE---EEE-GGGGGSTTEEEEEEETTTTEEEEEE-S--TT-SSHHHHHHHH--EEEEEEGGGSPP----PEEEEE-SSSSHHHHHHHHHHTT--EEE--HHHHHHHHSSS--HHHHHHHHHHHTTS--SEEEPPGGGGGSHHHHHTTSSS--EEEEE--HHHHHHHHHHHTTS---HHHHHHHHHHHHTTHHHHHHHS-EEEEEHHHHTT--HHHHHHHHHHTT------HHHHHHHHHS-TTTTSTTSHHHHTTS---HHHHHHHHHHHHHHS-HHHHHHHT-S--

Radius of gyration: 19.68 Å; chains: 1; bounding box: 47×40×59 Å